Protein AF-A0A536TM33-F1 (afdb_monomer_lite)

pLDDT: mean 92.99, std 6.21, range [60.12, 98.69]

Foldseek 3Di:
DVVVVVVLVVVLVVLVVLLLLLLLLLLLLLCLQLQFQLVCCVPCVPLSLQLLVVSLVSNLVSLVSNLVSLVVNLVSVLVCCCVVVVDDSVVSCPDQSNVLSVLLNVLSVVLSVLSVPDSRRDPVSSVVNNVSSVVNLVSVLCNDPLVVDPPPSVVVSQLVSLLSLLSSLAPSNVVSLVSQCVRNPDPVSNVSSVVRSVVSNVSSVVSD

Radius of gyration: 18.82 Å; chains: 1; bounding box: 53×32×55 Å

Secondary structure (DSSP, 8-state):
-HHHHHHHHHHHHHHHHHHHHHHHHHHHHHHIIIIIIGGGHHHHHHHHHHHHHHHHHHHHHHHHHHHHHHHHHHHHHHHHHHHHHT--HHHHHTSHHHHHHHHHHHHHHHHHHHTTS-SS--HHHHHHHHHHHHHHHHHHHHTSTTTT-SSS-HHHHHHHHHHHHHHIIIIITHHHHHHHHHH--SHHHHHHHHHHHHHHHHHHHHT-

Sequence (208 aa):
MSTLFDIFGFLNVVLRGLDFVAQSVLLGSVAFVVLVATPLAGEVQRELSPVLVGCRRVIQAAALAVVVAVTATTVVNAAVLAASLTVSWREVAGAGFVIAGAAKVIIAVMIGLLASIGSVPAASTRSALGAAGALFLCTALADSHAAARLRDNGLPLLATGAHELGAALWLGGLPCFWWALRRAGARELASRIGKRFSALAITGVALI

Structure (mmCIF, N/CA/C/O backbone):
data_AF-A0A536TM33-F1
#
_entry.id   AF-A0A536TM33-F1
#
loop_
_atom_site.group_PDB
_atom_site.id
_atom_site.type_symbol
_atom_site.label_atom_id
_atom_site.label_alt_id
_atom_site.label_comp_id
_atom_site.label_asym_id
_atom_site.label_entity_id
_atom_site.label_seq_id
_atom_site.pdbx_PDB_ins_code
_atom_site.Cartn_x
_atom_site.Cartn_y
_atom_site.Cartn_z
_atom_site.occupancy
_atom_site.B_iso_or_equiv
_atom_site.auth_seq_id
_atom_site.auth_comp_id
_atom_site.auth_asym_id
_atom_site.auth_atom_id
_atom_site.pdbx_PDB_model_num
ATOM 1 N N . MET A 1 1 ? 33.356 1.066 -16.591 1.00 60.12 1 MET A N 1
ATOM 2 C CA . MET A 1 1 ? 32.056 0.528 -17.055 1.00 60.12 1 MET A CA 1
ATOM 3 C C . MET A 1 1 ? 31.484 -0.444 -16.027 1.00 60.12 1 MET A C 1
ATOM 5 O O . MET A 1 1 ? 30.405 -0.150 -15.541 1.00 60.12 1 MET A O 1
ATOM 9 N N . SER A 1 2 ? 32.201 -1.504 -15.617 1.00 69.81 2 SER A N 1
ATOM 10 C CA . SER A 1 2 ? 31.740 -2.475 -14.595 1.00 69.81 2 SER A CA 1
ATOM 11 C C . SER A 1 2 ? 31.231 -1.823 -13.305 1.00 69.81 2 SER A C 1
ATOM 13 O O . SER A 1 2 ? 30.080 -2.014 -12.950 1.00 69.81 2 SER A O 1
ATOM 15 N N . THR A 1 3 ? 32.009 -0.922 -12.699 1.00 76.25 3 THR A N 1
ATOM 16 C CA . THR A 1 3 ? 31.640 -0.268 -11.430 1.00 76.25 3 THR A CA 1
ATOM 17 C C . THR A 1 3 ? 30.348 0.555 -11.505 1.00 76.25 3 THR A C 1
ATOM 19 O O . THR A 1 3 ? 29.605 0.617 -10.535 1.00 76.25 3 THR A O 1
ATOM 22 N N . LEU A 1 4 ? 30.052 1.188 -12.649 1.00 74.31 4 LEU A N 1
ATOM 23 C CA . LEU A 1 4 ? 28.800 1.935 -12.824 1.00 74.31 4 LEU A CA 1
ATOM 24 C C . LEU A 1 4 ? 27.610 0.981 -12.946 1.00 74.31 4 LEU A C 1
ATOM 26 O O . LEU A 1 4 ? 26.593 1.207 -12.300 1.00 74.31 4 LEU A O 1
ATOM 30 N N . PHE A 1 5 ? 27.753 -0.100 -13.718 1.00 74.88 5 PHE A N 1
ATOM 31 C CA . PHE A 1 5 ? 26.732 -1.147 -13.800 1.00 74.88 5 PHE A CA 1
ATOM 32 C C . PHE A 1 5 ? 26.476 -1.805 -12.439 1.00 74.88 5 PHE A C 1
ATOM 34 O O . PHE A 1 5 ? 25.317 -2.024 -12.094 1.00 74.88 5 PHE A O 1
ATOM 41 N N . ASP A 1 6 ? 27.518 -2.024 -11.636 1.00 82.81 6 ASP A N 1
ATOM 42 C CA . ASP A 1 6 ? 27.396 -2.573 -10.282 1.00 82.81 6 ASP A CA 1
ATOM 43 C C . ASP A 1 6 ? 26.633 -1.617 -9.348 1.00 82.81 6 ASP A C 1
ATOM 45 O O . ASP A 1 6 ? 25.733 -2.042 -8.621 1.00 82.81 6 ASP A O 1
ATOM 49 N N . ILE A 1 7 ? 26.928 -0.311 -9.406 1.00 86.88 7 ILE A N 1
ATOM 50 C CA . ILE A 1 7 ? 26.222 0.715 -8.619 1.00 86.88 7 ILE A CA 1
ATOM 51 C C . ILE A 1 7 ? 24.745 0.794 -9.022 1.00 86.88 7 ILE A C 1
ATOM 53 O O . ILE A 1 7 ? 23.880 0.836 -8.146 1.00 86.88 7 ILE A O 1
ATOM 57 N N . PHE A 1 8 ? 24.433 0.790 -10.323 1.00 83.88 8 PHE A N 1
ATOM 58 C CA . PHE A 1 8 ? 23.044 0.804 -10.794 1.00 83.88 8 PHE A CA 1
ATOM 59 C C . PHE A 1 8 ? 22.297 -0.473 -10.414 1.00 83.88 8 PHE A C 1
ATOM 61 O O . PHE A 1 8 ? 21.152 -0.398 -9.969 1.00 83.88 8 PHE A O 1
ATOM 68 N N . GLY A 1 9 ? 22.948 -1.631 -10.542 1.00 84.44 9 GLY A N 1
ATOM 69 C CA . GLY A 1 9 ? 22.393 -2.912 -10.123 1.00 84.44 9 GLY A CA 1
ATOM 70 C C . GLY A 1 9 ? 22.048 -2.913 -8.635 1.00 84.44 9 GLY A C 1
ATOM 71 O O . GLY A 1 9 ? 20.915 -3.222 -8.265 1.00 84.44 9 GLY A O 1
ATOM 72 N N . PHE A 1 10 ? 22.984 -2.482 -7.786 1.00 89.00 10 PHE A N 1
ATOM 73 C CA . PHE A 1 10 ? 22.757 -2.370 -6.346 1.00 89.00 10 PHE A CA 1
ATOM 74 C C . PHE A 1 10 ? 21.642 -1.371 -6.007 1.00 89.00 10 PHE A C 1
ATOM 76 O O . PHE A 1 10 ? 20.739 -1.693 -5.232 1.00 89.00 10 PHE A O 1
ATOM 83 N N . LEU A 1 11 ? 21.660 -0.182 -6.616 1.00 90.62 11 LEU A N 1
ATOM 84 C CA . LEU A 1 11 ? 20.628 0.833 -6.410 1.00 90.62 11 LEU A CA 1
ATOM 85 C C . LEU A 1 11 ? 19.238 0.300 -6.774 1.00 90.62 11 LEU A C 1
ATOM 87 O O . LEU A 1 11 ? 18.294 0.506 -6.014 1.00 90.62 11 LEU A O 1
ATOM 91 N N . ASN A 1 12 ? 19.111 -0.418 -7.891 1.00 89.00 12 ASN A N 1
ATOM 92 C CA . ASN A 1 12 ? 17.838 -0.997 -8.312 1.00 89.00 12 ASN A CA 1
ATOM 93 C C . ASN A 1 12 ? 17.323 -2.042 -7.307 1.00 89.00 12 ASN A C 1
ATOM 95 O O . ASN A 1 12 ? 16.137 -2.048 -6.991 1.00 89.00 12 ASN A O 1
ATOM 99 N N . VAL A 1 13 ? 18.205 -2.874 -6.740 1.00 92.06 13 VAL A N 1
ATOM 100 C CA . VAL A 1 13 ? 17.832 -3.831 -5.679 1.00 92.06 13 VAL A CA 1
ATOM 101 C C . VAL A 1 13 ? 17.306 -3.103 -4.441 1.00 92.06 13 VAL A C 1
ATOM 103 O O . VAL A 1 13 ? 16.249 -3.464 -3.920 1.00 92.06 13 VAL A O 1
ATOM 106 N N . VAL A 1 14 ? 18.002 -2.056 -3.988 1.00 94.81 14 VAL A N 1
ATOM 107 C CA . VAL A 1 14 ? 17.582 -1.265 -2.820 1.00 94.81 14 VAL A CA 1
ATOM 108 C C . VAL A 1 14 ? 16.242 -0.577 -3.079 1.00 94.81 14 VAL A C 1
ATOM 110 O O . VAL A 1 14 ? 15.332 -0.682 -2.257 1.00 94.81 14 VAL A O 1
ATOM 113 N N . LEU A 1 15 ? 16.094 0.087 -4.227 1.00 93.69 15 LEU A N 1
ATOM 114 C CA . LEU A 1 15 ? 14.857 0.768 -4.607 1.00 93.69 15 LEU A CA 1
ATOM 115 C C . LEU A 1 15 ? 13.687 -0.209 -4.723 1.00 93.69 15 LEU A C 1
ATOM 117 O O . LEU A 1 15 ? 12.611 0.077 -4.201 1.00 93.69 15 LEU A O 1
ATOM 121 N N . ARG A 1 16 ? 13.902 -1.386 -5.319 1.00 91.38 16 ARG A N 1
ATOM 122 C CA . ARG A 1 16 ? 12.863 -2.415 -5.429 1.00 91.38 16 ARG A CA 1
ATOM 123 C C . ARG A 1 16 ? 12.467 -2.976 -4.064 1.00 91.38 16 ARG A C 1
ATOM 125 O O . ARG A 1 16 ? 11.284 -3.195 -3.821 1.00 91.38 16 ARG A O 1
ATOM 132 N N . GLY A 1 17 ? 13.424 -3.159 -3.155 1.00 93.50 17 GLY A N 1
ATOM 133 C CA . GLY A 1 17 ? 13.140 -3.545 -1.771 1.00 93.50 17 GLY A CA 1
ATOM 134 C C . GLY A 1 17 ? 12.297 -2.498 -1.036 1.00 93.50 17 GLY A C 1
ATOM 135 O O . GLY A 1 17 ? 11.290 -2.841 -0.417 1.00 93.50 17 GLY A O 1
ATOM 136 N N . LEU A 1 18 ? 12.665 -1.218 -1.151 1.00 95.00 18 LEU A N 1
ATOM 137 C CA . LEU A 1 18 ? 11.896 -0.106 -0.580 1.00 95.00 18 LEU A CA 1
ATOM 138 C C . LEU A 1 18 ? 10.487 -0.020 -1.173 1.00 95.00 18 LEU A C 1
ATOM 140 O O . LEU A 1 18 ? 9.529 0.195 -0.430 1.00 95.00 18 LEU A O 1
ATOM 144 N N . ASP A 1 19 ? 10.360 -0.225 -2.484 1.00 94.25 19 ASP A N 1
ATOM 145 C CA . ASP A 1 19 ? 9.080 -0.262 -3.183 1.00 94.25 19 ASP A CA 1
ATOM 146 C C . ASP A 1 19 ? 8.184 -1.376 -2.615 1.00 94.25 19 ASP A C 1
ATOM 148 O O . ASP A 1 19 ? 7.072 -1.102 -2.166 1.00 94.25 19 ASP A O 1
ATOM 152 N N . PHE A 1 20 ? 8.682 -2.613 -2.504 1.00 94.75 20 PHE A N 1
ATOM 153 C CA . PHE A 1 20 ? 7.906 -3.717 -1.924 1.00 94.75 20 PHE A CA 1
ATOM 154 C C . PHE A 1 20 ? 7.487 -3.471 -0.472 1.00 94.75 20 PHE A C 1
ATOM 156 O O . PHE A 1 20 ? 6.341 -3.750 -0.108 1.00 94.75 20 PHE A O 1
ATOM 163 N N . VAL A 1 21 ? 8.371 -2.910 0.358 1.00 97.44 21 VAL A N 1
ATOM 164 C CA . VAL A 1 21 ? 8.031 -2.561 1.746 1.00 97.44 21 VAL A CA 1
ATOM 165 C C . VAL A 1 21 ? 6.934 -1.497 1.781 1.00 97.44 21 VAL A C 1
ATOM 167 O O . VAL A 1 21 ? 5.934 -1.674 2.479 1.00 97.44 21 VAL A O 1
ATOM 170 N N . ALA A 1 22 ? 7.082 -0.413 1.017 1.00 97.88 22 ALA A N 1
ATOM 171 C CA . ALA A 1 22 ? 6.112 0.677 0.995 1.00 97.88 22 ALA A CA 1
ATOM 172 C C . ALA A 1 22 ? 4.733 0.204 0.504 1.00 97.88 22 ALA A C 1
ATOM 174 O O . ALA A 1 22 ? 3.713 0.530 1.117 1.00 97.88 22 ALA A O 1
ATOM 175 N N . GLN A 1 23 ? 4.704 -0.613 -0.551 1.00 97.56 23 GLN A N 1
ATOM 176 C CA . GLN A 1 23 ? 3.480 -1.206 -1.093 1.00 97.56 23 GLN A CA 1
ATOM 177 C C . GLN A 1 23 ? 2.804 -2.151 -0.103 1.00 97.56 23 GLN A C 1
ATOM 179 O O . GLN A 1 23 ? 1.595 -2.053 0.111 1.00 97.56 23 GLN A O 1
ATOM 184 N N . SER A 1 24 ? 3.585 -3.032 0.530 1.00 98.19 24 SER A N 1
ATOM 185 C CA . SER A 1 24 ? 3.081 -3.960 1.540 1.00 98.19 24 SER A CA 1
ATOM 186 C C . SER A 1 24 ? 2.440 -3.195 2.696 1.00 98.19 24 SER A C 1
ATOM 188 O O . SER A 1 24 ? 1.287 -3.456 3.044 1.00 98.19 24 SER A O 1
ATOM 190 N N . VAL A 1 25 ? 3.120 -2.169 3.224 1.00 98.69 25 VAL A N 1
ATOM 191 C CA . VAL A 1 25 ? 2.571 -1.325 4.295 1.00 98.69 25 VAL A CA 1
ATOM 192 C C . VAL A 1 25 ? 1.314 -0.581 3.841 1.00 98.69 25 VAL A C 1
ATOM 194 O O . VAL A 1 25 ? 0.345 -0.522 4.600 1.00 98.69 25 VAL A O 1
ATOM 197 N N . LEU A 1 26 ? 1.285 -0.039 2.620 1.00 98.69 26 LEU A N 1
ATOM 198 C CA . LEU A 1 26 ? 0.117 0.665 2.083 1.00 98.69 26 LEU A CA 1
ATOM 199 C C . LEU A 1 26 ? -1.109 -0.257 2.008 1.00 98.69 26 LEU A C 1
ATOM 201 O O . LEU A 1 26 ? -2.156 0.058 2.581 1.00 98.69 26 LEU A O 1
ATOM 205 N N . LEU A 1 27 ? -0.970 -1.407 1.344 1.00 98.56 27 LEU A N 1
ATOM 206 C CA . LEU A 1 27 ? -2.050 -2.378 1.159 1.00 98.56 27 LEU A CA 1
ATOM 207 C C . LEU A 1 27 ? -2.494 -2.996 2.487 1.00 98.56 27 LEU A C 1
ATOM 209 O O . LEU A 1 27 ? -3.692 -3.078 2.762 1.00 98.56 27 LEU A O 1
ATOM 213 N N . GLY A 1 28 ? -1.545 -3.370 3.344 1.00 98.56 28 GLY A N 1
ATOM 214 C CA . GLY A 1 28 ? -1.836 -3.941 4.654 1.00 98.56 28 GLY A CA 1
ATOM 215 C C . GLY A 1 28 ? -2.536 -2.959 5.592 1.00 98.56 28 GLY A C 1
ATOM 216 O O . GLY A 1 28 ? -3.469 -3.336 6.300 1.00 98.56 28 GLY A O 1
ATOM 217 N N . SER A 1 29 ? -2.160 -1.679 5.554 1.00 98.50 29 SER A N 1
ATOM 218 C CA . SER A 1 29 ? -2.830 -0.623 6.327 1.00 98.50 29 SER A CA 1
ATOM 219 C C . SER A 1 29 ? -4.253 -0.358 5.827 1.00 98.50 29 SER A C 1
ATOM 221 O O . SER A 1 29 ? -5.172 -0.183 6.633 1.00 98.50 29 SER A O 1
ATOM 223 N N . VAL A 1 30 ? -4.466 -0.383 4.506 1.00 98.25 30 VAL A N 1
ATOM 224 C CA . VAL A 1 30 ? -5.808 -0.318 3.905 1.00 98.25 30 VAL A CA 1
ATOM 225 C C . VAL A 1 30 ? -6.654 -1.514 4.343 1.00 98.25 30 VAL A C 1
ATOM 227 O O . VAL A 1 30 ? -7.766 -1.321 4.841 1.00 98.25 30 VAL A O 1
ATOM 230 N N . ALA A 1 31 ? -6.126 -2.735 4.228 1.00 98.31 31 ALA A N 1
ATOM 231 C CA . ALA A 1 31 ? -6.814 -3.952 4.651 1.00 98.31 31 ALA A CA 1
ATOM 232 C C . ALA A 1 31 ? -7.156 -3.915 6.147 1.00 98.31 31 ALA A C 1
ATOM 234 O O . ALA A 1 31 ? -8.281 -4.236 6.532 1.00 98.31 31 ALA A O 1
ATOM 235 N N . PHE A 1 32 ? -6.233 -3.440 6.988 1.00 98.31 32 PHE A N 1
ATOM 236 C CA . PHE A 1 32 ? -6.473 -3.250 8.415 1.00 98.31 32 PHE A CA 1
ATOM 237 C C . P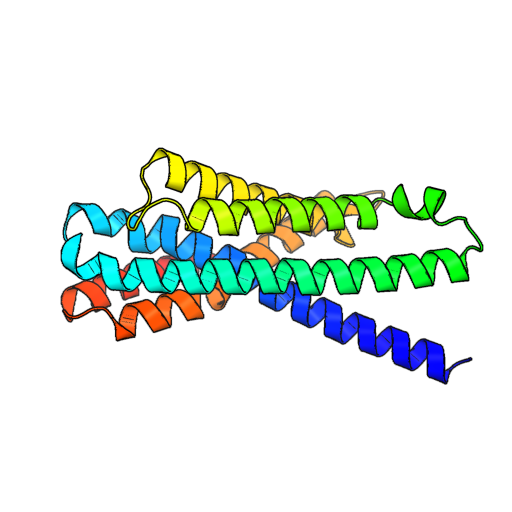HE A 1 32 ? -7.653 -2.303 8.671 1.00 98.31 32 PHE A C 1
ATOM 239 O O . PHE A 1 32 ? -8.577 -2.642 9.411 1.00 98.31 32 PHE A O 1
ATOM 246 N N . VAL A 1 33 ? -7.673 -1.123 8.047 1.00 96.75 33 VAL A N 1
ATOM 247 C CA . VAL A 1 33 ? -8.779 -0.174 8.243 1.00 96.75 33 VAL A CA 1
ATOM 248 C C . VAL A 1 33 ? -10.104 -0.774 7.767 1.00 96.75 33 VAL A C 1
ATOM 250 O O . VAL A 1 33 ? -11.078 -0.773 8.521 1.00 96.75 33 VAL A O 1
ATOM 253 N N . VAL A 1 34 ? -10.133 -1.341 6.559 1.00 96.75 34 VAL A N 1
ATOM 254 C CA . VAL A 1 34 ? -11.358 -1.835 5.910 1.00 96.75 34 VAL A CA 1
ATOM 255 C C . VAL A 1 34 ? -11.934 -3.078 6.600 1.00 96.75 34 VAL A C 1
ATOM 257 O O . VAL A 1 34 ? -13.150 -3.150 6.794 1.00 96.75 34 VAL A O 1
ATOM 260 N N . LEU A 1 35 ? -11.088 -4.042 6.977 1.00 96.88 35 LEU A N 1
ATOM 261 C CA . LEU A 1 35 ? -11.504 -5.382 7.424 1.00 96.88 35 LEU A CA 1
ATOM 262 C C . LEU A 1 35 ? -11.424 -5.576 8.947 1.00 96.88 35 LEU A C 1
ATOM 264 O O . LEU A 1 35 ? -12.146 -6.409 9.508 1.00 96.88 35 LEU A O 1
ATOM 268 N N . VAL A 1 36 ? -10.573 -4.804 9.632 1.00 96.44 36 VAL A N 1
ATOM 269 C CA . VAL A 1 36 ? -10.342 -4.936 11.079 1.00 96.44 36 VAL A CA 1
ATOM 270 C C . VAL A 1 36 ? -10.970 -3.782 11.849 1.00 96.44 36 VAL A C 1
ATOM 272 O O . VAL A 1 36 ? -11.850 -4.020 12.676 1.00 96.44 36 VAL A O 1
ATOM 275 N N . ALA A 1 37 ? -10.548 -2.543 11.585 1.00 94.44 37 ALA A N 1
ATOM 276 C CA . ALA A 1 37 ? -10.915 -1.401 12.420 1.00 94.44 37 ALA A CA 1
ATOM 277 C C . ALA A 1 37 ? -12.352 -0.920 12.168 1.00 94.44 37 ALA A C 1
ATOM 279 O O . ALA A 1 37 ? -13.162 -0.905 13.092 1.00 94.44 37 ALA A O 1
ATOM 280 N N . THR A 1 38 ? -12.708 -0.552 10.932 1.00 92.31 38 THR A N 1
ATOM 281 C CA . THR A 1 38 ? -14.025 0.036 10.625 1.00 92.31 38 THR A CA 1
ATOM 282 C C . THR A 1 38 ? -15.218 -0.861 10.993 1.00 92.31 38 THR A C 1
ATOM 284 O O . THR A 1 38 ? -16.210 -0.315 11.472 1.00 92.31 38 THR A O 1
ATOM 287 N N . PRO A 1 39 ? -15.173 -2.204 10.862 1.00 92.12 39 PRO A N 1
ATOM 288 C CA . PRO A 1 39 ? -16.263 -3.068 11.330 1.00 92.12 39 PRO A CA 1
ATOM 289 C C . PRO A 1 39 ? -16.564 -2.970 12.833 1.00 92.12 39 PRO A C 1
ATOM 291 O O . PRO A 1 39 ? -17.678 -3.278 13.237 1.00 92.12 39 PRO A O 1
ATOM 294 N N . LEU A 1 40 ? -15.611 -2.522 13.657 1.00 91.12 40 LEU A N 1
ATOM 295 C CA . LEU A 1 40 ? -15.814 -2.304 15.095 1.00 91.12 40 LEU A CA 1
ATOM 296 C C . LEU A 1 40 ? -16.429 -0.926 15.405 1.00 91.12 40 LEU A C 1
ATOM 298 O O . LEU A 1 40 ? -16.866 -0.681 16.528 1.00 91.12 40 LEU A O 1
ATOM 302 N N . ALA A 1 41 ? -16.488 -0.013 14.428 1.00 85.69 41 ALA A N 1
ATOM 303 C CA . ALA A 1 41 ? -16.926 1.365 14.650 1.00 85.69 41 ALA A CA 1
ATOM 304 C C . ALA A 1 41 ? -18.398 1.480 15.075 1.00 85.69 41 ALA A C 1
ATOM 306 O O . ALA A 1 41 ? -18.740 2.445 15.749 1.00 85.69 41 ALA A O 1
ATOM 307 N N . GLY A 1 42 ? -19.250 0.513 14.712 1.00 79.50 42 GLY A N 1
ATOM 308 C CA . GLY A 1 42 ? -20.672 0.521 15.072 1.00 79.50 42 GLY A CA 1
ATOM 309 C C . GLY A 1 42 ? -20.939 0.376 16.575 1.00 79.50 42 GLY A C 1
ATOM 310 O O . GLY A 1 42 ? -21.944 0.882 17.058 1.00 79.50 42 GLY A O 1
ATOM 311 N N . GLU A 1 43 ? -20.031 -0.262 17.318 1.00 77.75 43 GLU A N 1
ATOM 312 C CA . GLU A 1 43 ? -20.213 -0.557 18.749 1.00 77.75 43 GLU A CA 1
ATOM 313 C C . GLU A 1 43 ? -19.399 0.377 19.659 1.00 77.75 43 GLU A C 1
ATOM 315 O O . GLU A 1 43 ? -19.815 0.677 20.774 1.00 77.75 43 GLU A O 1
ATOM 320 N N . VAL A 1 44 ? -18.234 0.847 19.196 1.00 83.00 44 VAL A N 1
ATOM 321 C CA . VAL A 1 44 ? -17.224 1.528 20.036 1.00 83.00 44 VAL A CA 1
ATOM 322 C C . VAL A 1 44 ? -16.613 2.759 19.351 1.00 83.00 44 VAL A C 1
ATOM 324 O O . VAL A 1 44 ? -15.424 3.054 19.482 1.00 83.00 44 VAL A O 1
ATOM 327 N N . GLN A 1 45 ? -17.426 3.509 18.598 1.00 82.00 45 GLN A N 1
ATOM 328 C CA . GLN A 1 45 ? -16.974 4.617 17.742 1.00 82.00 45 GLN A CA 1
ATOM 329 C C . GLN A 1 45 ? -16.048 5.628 18.445 1.00 82.00 45 GLN A C 1
ATOM 331 O O . GLN A 1 45 ? -15.038 6.045 17.871 1.00 82.00 45 GLN A O 1
ATOM 336 N N . ARG A 1 46 ? -16.371 6.025 19.687 1.00 83.88 46 ARG A N 1
ATOM 337 C CA . ARG A 1 46 ? -15.579 7.012 20.447 1.00 83.88 46 ARG A CA 1
ATOM 338 C C . ARG A 1 46 ? -14.176 6.499 20.773 1.00 83.88 46 ARG A C 1
ATOM 340 O O . ARG A 1 46 ? -13.211 7.239 20.611 1.00 83.88 46 ARG A O 1
ATOM 347 N N . GLU A 1 47 ? -14.061 5.238 21.177 1.00 86.25 47 GLU A N 1
ATOM 348 C CA . GLU A 1 47 ? -12.783 4.602 21.523 1.00 86.25 47 GLU A CA 1
ATOM 349 C C . GLU A 1 47 ? -11.941 4.278 20.283 1.00 86.25 47 GLU A C 1
ATOM 351 O O . GLU A 1 47 ? -10.712 4.260 20.344 1.00 86.25 47 GLU A O 1
ATOM 356 N N . LEU A 1 48 ? -12.593 4.058 19.138 1.00 90.00 48 LEU A N 1
ATOM 357 C CA . LEU A 1 48 ? -11.933 3.711 17.882 1.00 90.00 48 LEU A CA 1
ATOM 358 C C . LEU A 1 48 ? -11.403 4.935 17.112 1.00 90.00 48 LEU A C 1
ATOM 360 O O . LEU A 1 48 ? -10.464 4.816 16.324 1.00 90.00 48 LEU A O 1
ATOM 364 N N . SER A 1 49 ? -11.960 6.126 17.338 1.00 90.44 49 SER A N 1
ATOM 365 C CA . SER A 1 49 ? -11.552 7.347 16.624 1.00 90.44 49 SER A CA 1
ATOM 366 C C . SER A 1 49 ? -10.033 7.636 16.704 1.00 90.44 49 SER A C 1
ATOM 368 O O . SER A 1 49 ? -9.407 7.812 15.652 1.00 90.44 49 SER A O 1
ATOM 370 N N . PRO A 1 50 ? -9.362 7.576 17.878 1.00 91.56 50 PRO A N 1
ATOM 371 C CA . PRO A 1 50 ? -7.907 7.762 17.971 1.00 91.56 50 PRO A CA 1
ATOM 372 C C . PRO A 1 50 ? -7.085 6.697 17.223 1.00 91.56 50 PRO A C 1
ATOM 374 O O . PRO A 1 50 ? -5.970 6.975 16.762 1.00 91.56 50 PRO A O 1
ATOM 377 N N . VAL A 1 51 ? -7.621 5.479 17.098 1.00 93.50 51 VAL A N 1
ATOM 378 C CA . VAL A 1 51 ? -7.007 4.391 16.324 1.00 93.50 51 VAL A CA 1
ATOM 379 C C . VAL A 1 51 ? -7.041 4.736 14.836 1.00 93.50 51 VAL A C 1
ATOM 381 O O . VAL A 1 51 ? -5.997 4.721 14.179 1.00 93.50 51 VAL A O 1
ATOM 384 N N . LEU A 1 52 ? -8.213 5.109 14.316 1.00 93.94 52 LEU A N 1
ATOM 385 C CA . LEU A 1 52 ? -8.411 5.412 12.895 1.00 93.94 52 LEU A CA 1
ATOM 386 C C . LEU A 1 52 ? -7.624 6.645 12.441 1.00 93.94 52 LEU A C 1
ATOM 388 O O . LEU A 1 52 ? -7.025 6.620 11.367 1.00 93.94 52 LEU A O 1
ATOM 392 N N . VAL A 1 53 ? -7.531 7.684 13.279 1.00 93.31 53 VAL A N 1
ATOM 393 C CA . VAL A 1 53 ? -6.727 8.882 12.976 1.00 93.31 53 VAL A CA 1
ATOM 394 C C . VAL A 1 53 ? -5.248 8.543 12.776 1.00 93.31 53 VAL A C 1
ATOM 396 O O . VAL A 1 53 ? -4.610 9.087 11.874 1.00 93.31 53 VAL A O 1
ATOM 399 N N . GLY A 1 54 ? -4.677 7.644 13.581 1.00 94.38 54 GLY A N 1
ATOM 400 C CA . GLY A 1 54 ? -3.292 7.228 13.358 1.00 94.38 54 GLY A CA 1
ATOM 401 C C . GLY A 1 54 ? -3.134 6.262 12.195 1.00 94.38 54 GLY A C 1
ATOM 402 O O . GLY A 1 54 ? -2.187 6.418 11.431 1.00 94.38 54 GLY A O 1
ATOM 403 N N . CYS A 1 55 ? -4.084 5.346 11.986 1.00 96.38 55 CYS A N 1
ATOM 404 C CA . CYS A 1 55 ? -4.070 4.476 10.807 1.00 96.38 55 CYS A CA 1
ATOM 405 C C . CYS A 1 55 ? -4.111 5.289 9.506 1.00 96.38 55 CYS A C 1
ATOM 407 O O . CYS A 1 55 ? -3.374 4.986 8.575 1.00 96.38 55 CYS A O 1
ATOM 409 N N . ARG A 1 56 ? -4.882 6.383 9.465 1.00 96.12 56 ARG A N 1
ATOM 410 C CA . ARG A 1 56 ? -4.859 7.341 8.352 1.00 96.12 56 ARG A CA 1
ATOM 411 C C . ARG A 1 56 ? -3.456 7.893 8.103 1.00 96.12 56 ARG A C 1
ATOM 413 O O . ARG A 1 56 ? -3.025 7.929 6.957 1.00 96.12 56 ARG A O 1
ATOM 420 N N . ARG A 1 57 ? -2.745 8.328 9.148 1.00 96.31 57 ARG A N 1
ATOM 421 C CA . ARG A 1 57 ? -1.382 8.871 9.002 1.00 96.31 57 ARG A CA 1
ATOM 422 C C . ARG A 1 57 ? -0.408 7.821 8.482 1.00 96.31 57 ARG A C 1
ATOM 424 O O . ARG A 1 57 ? 0.429 8.149 7.651 1.00 96.31 57 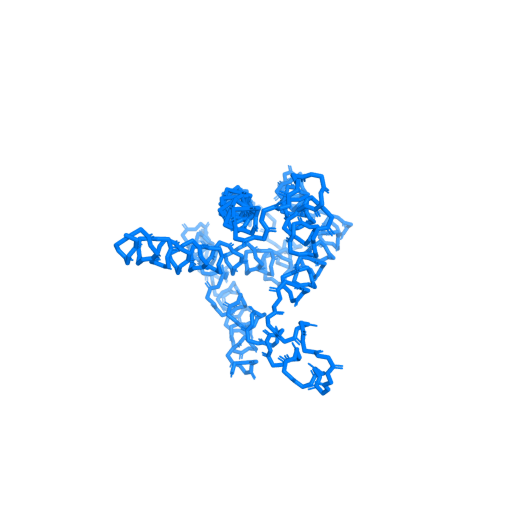ARG A O 1
ATOM 431 N N . VAL A 1 58 ? -0.549 6.574 8.930 1.00 97.94 58 VAL A N 1
ATOM 432 C CA . VAL A 1 58 ? 0.225 5.443 8.400 1.00 97.94 58 VAL A CA 1
ATOM 433 C C . VAL A 1 58 ? -0.066 5.248 6.911 1.00 97.94 58 VAL A C 1
ATOM 435 O O . VAL A 1 58 ? 0.874 5.203 6.127 1.00 97.94 58 VAL A O 1
ATOM 438 N N . ILE A 1 59 ? -1.341 5.217 6.502 1.00 98.31 59 ILE A N 1
ATOM 439 C CA . ILE A 1 59 ? -1.726 5.088 5.086 1.00 98.31 59 ILE A CA 1
ATOM 440 C C . ILE A 1 59 ? -1.158 6.243 4.255 1.00 98.31 59 ILE A C 1
ATOM 442 O O . ILE A 1 59 ? -0.593 6.009 3.194 1.00 98.31 59 ILE A O 1
ATOM 446 N N . GLN A 1 60 ? -1.266 7.485 4.732 1.00 98.19 60 GLN A N 1
ATOM 447 C CA . GLN A 1 60 ? -0.736 8.660 4.033 1.00 98.19 60 GLN A CA 1
ATOM 448 C C . GLN A 1 60 ? 0.793 8.613 3.902 1.00 98.19 60 GLN A C 1
ATOM 450 O O . GLN A 1 60 ? 1.323 8.906 2.832 1.00 98.19 60 GLN A O 1
ATOM 455 N N . ALA A 1 61 ? 1.502 8.221 4.964 1.00 98.38 61 ALA A N 1
ATOM 456 C CA . ALA A 1 61 ? 2.954 8.073 4.937 1.00 98.38 61 ALA A CA 1
ATOM 457 C C . ALA A 1 61 ? 3.390 6.944 3.992 1.00 98.38 61 ALA A C 1
ATOM 459 O O . ALA A 1 61 ? 4.323 7.126 3.215 1.00 98.38 61 ALA A O 1
ATOM 460 N N . ALA A 1 62 ? 2.686 5.810 4.007 1.00 98.44 62 ALA A N 1
ATOM 461 C CA . ALA A 1 62 ? 2.942 4.692 3.105 1.00 98.44 62 ALA A CA 1
ATOM 462 C C . ALA A 1 62 ? 2.645 5.058 1.644 1.00 98.44 62 ALA A C 1
ATOM 464 O O . ALA A 1 62 ? 3.443 4.754 0.765 1.00 98.44 62 ALA A O 1
ATOM 465 N N . ALA A 1 63 ? 1.551 5.778 1.385 1.00 98.56 63 ALA A N 1
ATOM 466 C CA . ALA A 1 63 ? 1.217 6.284 0.058 1.00 98.56 63 ALA A CA 1
ATOM 467 C C . ALA A 1 63 ? 2.311 7.221 -0.469 1.00 98.56 63 ALA A C 1
ATOM 469 O O . ALA A 1 63 ? 2.753 7.066 -1.604 1.00 98.56 63 ALA A O 1
ATOM 470 N N . LEU A 1 64 ? 2.803 8.145 0.363 1.00 98.62 64 LEU A N 1
ATOM 471 C CA . LEU A 1 64 ? 3.921 9.013 -0.002 1.00 98.62 64 LEU A CA 1
ATOM 472 C C . LEU A 1 64 ? 5.204 8.210 -0.263 1.00 98.62 64 LEU A C 1
ATOM 474 O O . LEU A 1 64 ? 5.889 8.466 -1.251 1.00 98.62 64 LEU A O 1
ATOM 478 N N . ALA A 1 65 ? 5.513 7.226 0.585 1.00 98.31 65 ALA A N 1
ATOM 479 C CA . ALA A 1 65 ? 6.671 6.355 0.399 1.00 98.31 65 ALA A CA 1
ATOM 480 C C . ALA A 1 65 ? 6.593 5.578 -0.924 1.00 98.31 65 ALA A C 1
ATOM 482 O O . ALA A 1 65 ? 7.585 5.521 -1.644 1.00 98.31 65 ALA A O 1
ATOM 483 N N . VAL A 1 66 ? 5.412 5.062 -1.287 1.00 98.31 66 VAL A N 1
ATOM 484 C CA . VAL A 1 66 ? 5.163 4.426 -2.589 1.00 98.31 66 VAL A CA 1
ATOM 485 C C . VAL A 1 66 ? 5.382 5.418 -3.727 1.00 98.31 66 VAL A C 1
ATOM 487 O O . VAL A 1 66 ? 6.098 5.098 -4.670 1.00 98.31 66 VAL A O 1
ATOM 490 N N . VAL A 1 67 ? 4.822 6.629 -3.645 1.00 98.50 67 VAL A N 1
ATOM 491 C CA . VAL A 1 67 ? 5.006 7.655 -4.686 1.00 98.50 67 VAL A CA 1
ATOM 492 C C . VAL A 1 67 ? 6.491 7.936 -4.914 1.00 98.50 67 VAL A C 1
ATOM 494 O O . VAL A 1 67 ? 6.941 7.938 -6.059 1.00 98.50 67 VAL A O 1
ATOM 497 N N . VAL A 1 68 ? 7.263 8.120 -3.842 1.00 98.25 68 VAL A N 1
ATOM 498 C CA . VAL A 1 68 ? 8.707 8.376 -3.928 1.00 98.25 68 VAL A CA 1
ATOM 499 C C . VAL A 1 68 ? 9.455 7.163 -4.491 1.00 98.25 68 VAL A C 1
ATOM 501 O O . VAL A 1 68 ? 10.214 7.315 -5.447 1.00 98.25 68 VAL A O 1
ATOM 504 N N . ALA A 1 69 ? 9.228 5.965 -3.944 1.00 96.88 69 ALA A N 1
ATOM 505 C CA . ALA A 1 69 ? 9.948 4.750 -4.330 1.00 96.88 69 ALA A CA 1
ATOM 506 C C . ALA A 1 69 ? 9.653 4.328 -5.777 1.00 96.88 69 ALA A C 1
ATOM 508 O O . ALA A 1 69 ? 10.583 4.060 -6.541 1.00 96.88 69 ALA A O 1
ATOM 509 N N . VAL A 1 70 ? 8.380 4.332 -6.183 1.00 96.44 70 VAL A N 1
ATOM 510 C CA . VAL A 1 70 ? 7.967 3.991 -7.552 1.00 96.44 70 VAL A CA 1
ATOM 511 C C . VAL A 1 70 ? 8.494 5.024 -8.541 1.00 96.44 70 VAL A C 1
ATOM 513 O O . VAL A 1 70 ? 9.022 4.639 -9.584 1.00 96.44 70 VAL A O 1
ATOM 516 N N . THR A 1 71 ? 8.419 6.321 -8.222 1.00 96.81 71 THR A N 1
ATOM 517 C CA . THR A 1 71 ? 8.953 7.371 -9.105 1.00 96.81 71 THR A CA 1
ATOM 518 C C . THR A 1 71 ? 10.462 7.219 -9.276 1.00 96.81 71 THR A C 1
ATOM 520 O O . THR A 1 71 ? 10.942 7.204 -10.407 1.00 96.81 71 THR A O 1
ATOM 523 N N . ALA A 1 72 ? 11.208 7.039 -8.182 1.00 95.81 72 ALA A N 1
ATOM 524 C CA . ALA A 1 72 ? 12.656 6.846 -8.233 1.00 95.81 72 ALA A CA 1
ATOM 525 C C . ALA A 1 72 ? 13.036 5.608 -9.061 1.00 95.81 72 ALA A C 1
ATOM 527 O O . ALA A 1 72 ? 13.864 5.705 -9.966 1.00 95.81 72 ALA A O 1
ATOM 528 N N . THR A 1 73 ? 12.381 4.471 -8.809 1.00 93.69 73 THR A N 1
ATOM 529 C CA . THR A 1 73 ? 12.607 3.217 -9.548 1.00 93.69 73 THR A CA 1
ATOM 530 C C . THR A 1 73 ? 12.297 3.386 -11.035 1.00 93.69 73 THR A C 1
ATOM 532 O O . THR A 1 73 ? 13.100 3.013 -11.888 1.00 93.69 73 THR A O 1
ATOM 535 N N . THR A 1 74 ? 11.160 4.007 -11.362 1.00 93.94 74 THR A N 1
ATOM 536 C CA . THR A 1 74 ? 10.727 4.226 -12.749 1.00 93.94 74 THR A CA 1
ATOM 537 C C . THR A 1 74 ? 11.692 5.144 -13.491 1.00 93.94 74 THR A C 1
ATOM 539 O O . THR A 1 74 ? 12.068 4.841 -14.620 1.00 93.94 74 THR A O 1
ATOM 542 N N . VAL A 1 75 ? 12.139 6.236 -12.863 1.00 94.38 75 VAL A N 1
ATOM 543 C CA . VAL A 1 75 ? 13.090 7.182 -13.468 1.00 94.38 75 VAL A CA 1
ATOM 544 C C . VAL A 1 75 ? 14.446 6.524 -13.712 1.00 94.38 75 VAL A C 1
ATOM 546 O O . VAL A 1 75 ? 14.997 6.674 -14.802 1.00 94.38 75 VAL A O 1
ATOM 549 N N . VAL A 1 76 ? 14.970 5.767 -12.743 1.00 92.94 76 VAL A N 1
ATOM 550 C CA . VAL A 1 76 ? 16.243 5.046 -12.905 1.00 92.94 76 VAL A CA 1
ATOM 551 C C . VAL A 1 76 ? 16.141 4.031 -14.045 1.00 92.94 76 VAL A C 1
ATOM 553 O O . VAL A 1 76 ? 16.980 4.044 -14.945 1.00 92.94 76 VAL A O 1
ATOM 556 N N . ASN A 1 77 ? 15.083 3.217 -14.074 1.00 91.75 77 ASN A N 1
ATOM 557 C CA . ASN A 1 77 ? 14.879 2.225 -15.133 1.00 91.75 77 ASN A CA 1
ATOM 558 C C . ASN A 1 77 ? 14.674 2.874 -16.511 1.00 91.75 77 ASN A C 1
ATOM 560 O O . ASN A 1 77 ? 15.217 2.392 -17.504 1.00 91.75 77 ASN A O 1
ATOM 564 N N . ALA A 1 78 ? 13.957 3.998 -16.579 1.00 93.69 78 ALA A N 1
ATOM 565 C CA . ALA A 1 78 ? 13.778 4.776 -17.801 1.00 93.69 78 ALA A CA 1
ATOM 566 C C . ALA A 1 78 ? 15.101 5.357 -18.320 1.00 93.69 78 ALA A C 1
ATOM 568 O O . ALA A 1 78 ? 15.380 5.259 -19.514 1.00 93.69 78 ALA A O 1
ATOM 569 N N . ALA A 1 79 ? 15.937 5.903 -17.434 1.00 92.69 79 ALA A N 1
ATOM 570 C CA . ALA A 1 79 ? 17.253 6.424 -17.796 1.00 92.69 79 ALA A CA 1
ATOM 571 C C . ALA A 1 79 ? 18.183 5.320 -18.314 1.00 92.69 79 ALA A C 1
ATOM 573 O O . ALA A 1 79 ? 18.835 5.496 -19.345 1.00 92.69 79 ALA A O 1
ATOM 574 N N . VAL A 1 80 ? 18.201 4.166 -17.641 1.00 90.94 80 VAL A N 1
ATOM 575 C CA . VAL A 1 80 ? 18.977 2.998 -18.079 1.00 90.94 80 VAL A CA 1
ATOM 576 C C . VAL A 1 80 ? 18.483 2.502 -19.437 1.00 90.94 80 VAL A C 1
ATOM 578 O O . VAL A 1 80 ? 19.308 2.236 -20.310 1.00 90.94 80 VAL A O 1
ATOM 581 N N . LEU A 1 81 ? 17.167 2.428 -19.656 1.00 91.69 81 LEU A N 1
ATOM 582 C CA . LEU A 1 81 ? 16.598 1.998 -20.933 1.00 91.69 81 LEU A CA 1
ATOM 583 C C . LEU A 1 81 ? 16.957 2.960 -22.074 1.00 91.69 81 LEU A C 1
ATOM 585 O O . LEU A 1 81 ? 17.423 2.510 -23.121 1.00 91.69 81 LEU A O 1
ATOM 589 N N . ALA A 1 82 ? 16.786 4.269 -21.857 1.00 94.44 82 ALA A N 1
ATOM 590 C CA . ALA A 1 82 ? 17.128 5.305 -22.833 1.00 94.44 82 ALA A CA 1
ATOM 591 C C . ALA A 1 82 ? 18.606 5.224 -23.234 1.00 94.44 82 ALA A C 1
ATOM 593 O O . ALA A 1 82 ? 18.933 5.236 -24.420 1.00 94.44 82 ALA A O 1
ATOM 594 N N . ALA A 1 83 ? 19.496 5.086 -22.246 1.00 90.56 83 ALA A N 1
ATOM 595 C CA . ALA A 1 83 ? 20.932 4.988 -22.476 1.00 90.56 83 ALA A CA 1
ATOM 596 C C . ALA A 1 83 ? 21.334 3.672 -23.161 1.00 90.56 83 ALA A C 1
ATOM 598 O O . ALA A 1 83 ? 22.218 3.675 -24.013 1.00 90.56 83 ALA A O 1
ATOM 599 N N . SER A 1 84 ? 20.681 2.559 -22.813 1.00 90.50 84 SER A N 1
ATOM 600 C CA . SER A 1 84 ? 21.036 1.229 -23.327 1.00 90.50 84 SER A CA 1
ATOM 601 C C . SER A 1 84 ? 20.549 0.997 -24.753 1.00 90.50 84 SER A C 1
ATOM 603 O O . SER A 1 84 ? 21.249 0.368 -25.540 1.00 90.50 84 SER A O 1
ATOM 605 N N . LEU A 1 85 ? 19.353 1.490 -25.091 1.00 93.38 85 LEU A N 1
ATOM 606 C CA . LEU A 1 85 ? 18.761 1.326 -26.422 1.00 93.38 85 LEU A CA 1
ATOM 607 C C . LEU A 1 85 ? 18.972 2.544 -27.327 1.00 93.38 85 LEU A C 1
ATOM 609 O O . LEU A 1 85 ? 18.570 2.515 -28.487 1.00 93.38 85 LEU A O 1
ATOM 613 N N . THR A 1 86 ? 19.596 3.614 -26.823 1.00 92.81 86 THR A N 1
ATOM 614 C CA . THR A 1 86 ? 19.799 4.885 -27.548 1.00 92.81 86 THR A CA 1
ATOM 615 C C . THR A 1 86 ? 18.502 5.454 -28.141 1.00 92.81 86 THR A C 1
ATOM 617 O O . THR A 1 86 ? 18.495 6.053 -29.212 1.00 92.81 86 THR A O 1
ATOM 620 N N . VAL A 1 87 ? 17.389 5.249 -27.433 1.00 94.19 87 VAL A N 1
ATOM 621 C CA . VAL A 1 87 ? 16.044 5.694 -27.829 1.00 94.19 87 VAL A CA 1
ATOM 622 C C . VAL A 1 87 ? 15.685 7.022 -27.171 1.00 94.19 87 VAL A C 1
ATOM 624 O O . VAL A 1 87 ? 16.244 7.412 -26.141 1.00 94.19 87 VAL A O 1
ATOM 627 N N . SER A 1 88 ? 14.717 7.726 -27.749 1.00 94.69 88 SER A N 1
ATOM 628 C CA . SER A 1 88 ? 14.238 8.997 -27.211 1.00 94.69 88 SER A CA 1
ATOM 629 C C . SER A 1 88 ? 13.408 8.814 -25.933 1.00 94.69 88 SER A C 1
ATOM 631 O O . SER A 1 88 ? 12.719 7.814 -25.735 1.00 94.69 88 SER A O 1
ATOM 633 N N . TRP A 1 89 ? 13.372 9.845 -25.083 1.00 93.06 89 TRP A N 1
ATOM 634 C CA . TRP A 1 89 ? 12.506 9.866 -23.893 1.00 93.06 89 TRP A CA 1
ATOM 635 C C . TRP A 1 89 ? 11.015 9.720 -24.215 1.00 93.06 89 TRP A C 1
ATOM 637 O O . TRP A 1 89 ? 10.250 9.246 -23.379 1.00 93.06 89 TRP A O 1
ATOM 647 N N . ARG A 1 90 ? 10.596 10.100 -25.429 1.00 93.25 90 ARG A N 1
ATOM 648 C CA . ARG A 1 90 ? 9.220 9.908 -25.900 1.00 93.25 90 ARG A CA 1
ATOM 649 C C . ARG A 1 90 ? 8.898 8.427 -26.086 1.00 93.25 90 ARG A C 1
ATOM 651 O O . ARG A 1 90 ? 7.807 8.004 -25.721 1.00 93.25 90 ARG A O 1
ATOM 658 N N . GLU A 1 91 ? 9.835 7.655 -26.626 1.00 92.31 91 GLU A N 1
ATOM 659 C CA . GLU A 1 91 ? 9.682 6.205 -26.782 1.00 92.31 91 GLU A CA 1
ATOM 660 C C . GLU A 1 91 ? 9.693 5.510 -25.418 1.00 92.31 91 GLU A C 1
ATOM 662 O O . GLU A 1 91 ? 8.840 4.667 -25.149 1.00 92.31 91 GLU A O 1
ATOM 667 N N . VAL A 1 92 ? 10.578 5.934 -24.510 1.00 94.62 92 VAL A N 1
ATOM 668 C CA . VAL A 1 92 ? 10.633 5.394 -23.141 1.00 94.62 92 VAL A CA 1
ATOM 669 C C . VAL A 1 92 ? 9.359 5.691 -22.352 1.00 94.62 92 VAL A C 1
ATOM 671 O O . VAL A 1 92 ? 8.885 4.823 -21.625 1.00 94.62 92 VAL A O 1
ATOM 674 N N . ALA A 1 93 ? 8.757 6.872 -22.517 1.00 93.25 93 ALA A N 1
ATOM 675 C CA . ALA A 1 93 ? 7.503 7.220 -21.846 1.00 93.25 93 ALA A CA 1
ATOM 676 C C . ALA A 1 93 ? 6.335 6.283 -22.213 1.00 93.25 93 ALA A C 1
ATOM 678 O O . ALA A 1 93 ? 5.407 6.127 -21.422 1.00 93.25 93 ALA A O 1
ATOM 679 N N . GLY A 1 94 ? 6.387 5.649 -23.391 1.00 92.31 94 GLY A N 1
ATOM 680 C CA . GLY A 1 94 ? 5.415 4.646 -23.829 1.00 92.31 94 GLY A CA 1
ATOM 681 C C . GLY A 1 94 ? 5.700 3.224 -23.335 1.00 92.31 94 GLY A C 1
ATOM 682 O O . GLY A 1 94 ? 4.909 2.322 -23.607 1.00 92.31 94 GLY A O 1
ATOM 683 N N . ALA A 1 95 ? 6.810 2.991 -22.628 1.00 91.69 95 ALA A N 1
ATOM 684 C CA . ALA A 1 95 ? 7.161 1.665 -22.137 1.00 91.69 95 ALA A CA 1
ATOM 685 C C . ALA A 1 95 ? 6.188 1.196 -21.042 1.00 91.69 95 ALA A C 1
ATOM 687 O O . ALA A 1 95 ? 5.795 1.961 -20.160 1.00 91.69 95 ALA A O 1
ATOM 688 N N . GLY A 1 96 ? 5.846 -0.097 -21.061 1.00 90.69 96 GLY A N 1
ATOM 689 C CA . GLY A 1 96 ? 4.848 -0.677 -20.155 1.00 90.69 96 GLY A CA 1
ATOM 690 C C . GLY A 1 96 ? 5.133 -0.427 -18.670 1.00 90.69 96 GLY A C 1
ATOM 691 O O . GLY A 1 96 ? 4.223 -0.046 -17.940 1.00 90.69 96 GLY A O 1
ATOM 692 N N . PHE A 1 97 ? 6.394 -0.546 -18.234 1.00 89.50 97 PHE A N 1
ATOM 693 C CA . PHE A 1 97 ? 6.778 -0.293 -16.837 1.00 89.50 97 PHE A CA 1
ATOM 694 C C . PHE A 1 97 ? 6.627 1.186 -16.435 1.00 89.50 97 PHE A C 1
ATOM 696 O O . PHE A 1 97 ? 6.310 1.478 -15.286 1.00 89.50 97 PHE A O 1
ATOM 703 N N . VAL A 1 98 ? 6.801 2.135 -17.369 1.00 94.12 98 VAL A N 1
ATOM 704 C CA . VAL A 1 98 ? 6.602 3.571 -17.096 1.00 94.12 98 VAL A CA 1
ATOM 705 C C . VAL A 1 98 ? 5.119 3.868 -16.906 1.00 94.12 98 VAL A C 1
ATOM 707 O O . VAL A 1 98 ? 4.743 4.558 -15.958 1.00 94.12 98 VAL A O 1
ATOM 710 N N . ILE A 1 99 ? 4.267 3.295 -17.759 1.00 94.06 99 ILE A N 1
ATOM 711 C CA . ILE A 1 99 ? 2.809 3.419 -17.646 1.00 94.06 99 ILE A CA 1
ATOM 712 C C . ILE A 1 99 ? 2.317 2.766 -16.346 1.00 94.06 99 ILE A C 1
ATOM 714 O O . ILE A 1 99 ? 1.536 3.374 -15.610 1.00 94.06 99 ILE A O 1
ATOM 718 N N . ALA A 1 100 ? 2.801 1.563 -16.023 1.00 92.88 100 ALA A N 1
ATOM 719 C CA . ALA A 1 100 ? 2.462 0.871 -14.781 1.00 92.88 100 ALA A CA 1
ATOM 720 C C . ALA A 1 100 ? 2.933 1.656 -13.544 1.00 92.88 100 ALA A C 1
ATOM 722 O O . ALA A 1 100 ? 2.159 1.842 -12.603 1.00 92.88 100 ALA A O 1
ATOM 723 N N . GLY A 1 101 ? 4.158 2.191 -13.568 1.00 94.56 101 GLY A N 1
ATOM 724 C CA . GLY A 1 101 ? 4.692 3.056 -12.516 1.00 94.56 101 GLY A CA 1
ATOM 725 C C . GLY A 1 101 ? 3.845 4.314 -12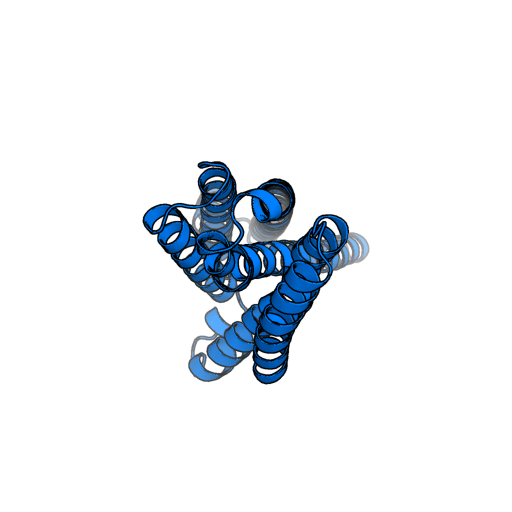.305 1.00 94.56 101 GLY A C 1
ATOM 726 O O . GLY A 1 101 ? 3.471 4.628 -11.173 1.00 94.56 101 GLY A O 1
ATOM 727 N N . ALA A 1 102 ? 3.450 4.993 -13.386 1.00 96.25 102 ALA A N 1
ATOM 728 C CA . ALA A 1 102 ? 2.560 6.151 -13.319 1.00 96.25 102 ALA A CA 1
ATOM 729 C C . ALA A 1 102 ? 1.183 5.791 -12.732 1.00 96.25 102 ALA A C 1
ATOM 731 O O . ALA A 1 102 ? 0.669 6.513 -11.873 1.00 96.25 102 ALA A O 1
ATOM 732 N N . ALA A 1 103 ? 0.608 4.653 -13.131 1.00 96.75 103 ALA A N 1
ATOM 733 C CA . ALA A 1 103 ? -0.657 4.171 -12.582 1.00 96.75 103 ALA A CA 1
ATOM 734 C C . ALA A 1 103 ? -0.558 3.896 -11.070 1.00 96.75 103 ALA A C 1
ATOM 736 O O . ALA A 1 103 ? -1.409 4.365 -10.311 1.00 96.75 103 ALA A O 1
ATOM 737 N N . LYS A 1 104 ? 0.511 3.224 -10.611 1.00 96.25 104 LYS A N 1
ATOM 738 C CA . LYS A 1 104 ? 0.770 2.989 -9.177 1.00 96.25 104 LYS A CA 1
ATOM 739 C C . LYS A 1 104 ? 0.852 4.304 -8.401 1.00 96.25 104 LYS A C 1
ATOM 741 O O . LYS A 1 104 ? 0.228 4.423 -7.348 1.00 96.25 104 LYS A O 1
ATOM 746 N N . VAL A 1 105 ? 1.558 5.308 -8.929 1.00 98.06 105 VAL A N 1
ATOM 747 C CA . VAL A 1 105 ? 1.656 6.643 -8.310 1.00 98.06 105 VAL A CA 1
ATOM 748 C C . VAL A 1 105 ? 0.277 7.294 -8.173 1.00 98.06 105 VAL A C 1
ATOM 750 O O . VAL A 1 105 ? -0.084 7.730 -7.079 1.00 98.06 105 VAL A O 1
ATOM 753 N N . ILE A 1 106 ? -0.521 7.316 -9.244 1.00 98.38 106 ILE A N 1
ATOM 754 C CA . ILE A 1 106 ? -1.866 7.916 -9.234 1.00 98.38 106 ILE A CA 1
ATOM 755 C C . ILE A 1 106 ? -2.765 7.221 -8.204 1.00 98.38 106 ILE A C 1
ATOM 757 O O . ILE A 1 106 ? -3.419 7.888 -7.397 1.00 98.38 106 ILE A O 1
ATOM 761 N N . ILE A 1 107 ? -2.772 5.887 -8.185 1.00 98.31 107 ILE A N 1
ATOM 762 C CA . ILE A 1 107 ? -3.609 5.115 -7.261 1.00 98.31 107 ILE A CA 1
ATOM 763 C C . ILE A 1 107 ? -3.137 5.296 -5.811 1.00 98.31 107 ILE A C 1
ATOM 765 O O . ILE A 1 107 ? -3.971 5.450 -4.919 1.00 98.31 107 ILE A O 1
ATOM 769 N N . ALA A 1 108 ? -1.827 5.344 -5.551 1.00 98.44 108 ALA A N 1
ATOM 770 C CA . ALA A 1 108 ? -1.298 5.617 -4.213 1.00 98.44 108 ALA A CA 1
ATOM 771 C C . ALA A 1 108 ? -1.737 6.998 -3.700 1.00 98.44 108 ALA A C 1
ATOM 773 O O . ALA A 1 108 ? -2.200 7.116 -2.561 1.00 98.44 108 ALA A O 1
ATOM 774 N N . VAL A 1 109 ? -1.676 8.029 -4.552 1.00 98.56 109 VAL A N 1
ATOM 775 C CA . VAL A 1 109 ? -2.193 9.368 -4.228 1.00 98.56 109 VAL A CA 1
ATOM 776 C C . VAL A 1 109 ? -3.690 9.305 -3.922 1.00 98.56 109 VAL A C 1
ATOM 778 O O . VAL A 1 109 ? -4.120 9.817 -2.886 1.00 98.56 109 VAL A O 1
ATOM 781 N N . MET A 1 110 ? -4.484 8.622 -4.753 1.00 98.25 110 MET A N 1
ATOM 782 C CA . MET A 1 110 ? -5.914 8.421 -4.497 1.00 98.25 110 MET A CA 1
ATOM 783 C C . MET A 1 110 ? -6.176 7.741 -3.149 1.00 98.25 110 MET A C 1
ATOM 785 O O . MET A 1 110 ? -7.039 8.201 -2.407 1.00 98.25 110 MET A O 1
ATOM 789 N N . ILE A 1 111 ? -5.431 6.689 -2.794 1.00 98.44 111 ILE A N 1
ATOM 790 C CA . ILE A 1 111 ? -5.560 6.004 -1.498 1.00 98.44 111 ILE A CA 1
ATOM 791 C C . ILE A 1 111 ? -5.274 6.975 -0.342 1.00 98.44 111 ILE A C 1
ATOM 793 O O . ILE A 1 111 ? -6.053 7.038 0.612 1.00 98.44 111 ILE A O 1
ATOM 797 N N . GLY A 1 112 ? -4.206 7.775 -0.431 1.00 97.81 112 GLY A N 1
ATOM 798 C CA . GLY A 1 112 ? -3.872 8.784 0.583 1.00 97.81 112 GLY A CA 1
ATOM 799 C C . GLY A 1 112 ? -4.942 9.876 0.734 1.00 97.81 112 GLY A C 1
ATOM 800 O O . GLY A 1 112 ? -5.256 10.301 1.855 1.00 97.81 112 GLY A O 1
ATOM 801 N N . LEU A 1 113 ? -5.549 10.302 -0.378 1.00 97.19 113 LEU A N 1
ATOM 802 C CA . LEU A 1 113 ? -6.659 11.259 -0.388 1.00 97.19 113 LEU A CA 1
ATOM 803 C C . LEU A 1 113 ? -7.945 10.645 0.178 1.00 97.19 113 LEU A C 1
ATOM 805 O O . LEU A 1 113 ? -8.573 11.252 1.042 1.00 97.19 113 LEU A O 1
ATOM 809 N N . LEU A 1 114 ? -8.305 9.424 -0.222 1.00 96.25 114 LEU A N 1
ATOM 810 C CA . LEU A 1 114 ? -9.472 8.704 0.301 1.00 96.25 114 LEU A CA 1
ATOM 811 C C . LEU A 1 114 ? -9.357 8.459 1.807 1.00 96.25 114 LEU A C 1
ATOM 813 O O . LEU A 1 114 ? -10.318 8.685 2.543 1.00 96.25 114 LEU A O 1
ATOM 817 N N . ALA A 1 115 ? -8.168 8.086 2.288 1.00 94.69 115 ALA A N 1
ATOM 818 C CA . ALA A 1 115 ? -7.889 7.943 3.716 1.00 94.69 115 ALA A CA 1
ATOM 819 C C . ALA A 1 115 ? -8.039 9.265 4.488 1.00 94.69 115 ALA A C 1
ATOM 821 O O . ALA A 1 115 ? -8.152 9.255 5.712 1.00 94.69 115 ALA A O 1
ATOM 822 N N . SER A 1 116 ? -8.046 10.405 3.789 1.00 91.44 116 SER A N 1
ATOM 823 C CA . SER A 1 116 ? -8.208 11.728 4.386 1.00 91.44 116 SER A CA 1
ATOM 824 C C . SER A 1 116 ? -9.659 12.145 4.624 1.00 91.44 116 SER A C 1
ATOM 826 O O . SER A 1 116 ? -9.888 13.142 5.315 1.00 91.44 116 SER A O 1
ATOM 828 N N . ILE A 1 117 ? -10.620 11.394 4.082 1.00 90.31 117 ILE A N 1
ATOM 829 C CA . ILE A 1 117 ? -12.046 11.716 4.135 1.00 90.31 117 ILE A CA 1
ATOM 830 C C . ILE A 1 117 ? -12.648 11.211 5.450 1.00 90.31 117 ILE A C 1
ATOM 832 O O . ILE A 1 117 ? -12.903 10.020 5.623 1.00 90.31 117 ILE A O 1
ATOM 836 N N . GLY A 1 118 ? -12.931 12.145 6.360 1.00 78.06 118 GLY A N 1
ATOM 837 C CA . GLY A 1 118 ? -13.553 11.852 7.652 1.00 78.06 118 GLY A CA 1
ATOM 838 C C . GLY A 1 118 ? -12.620 11.154 8.650 1.00 78.06 118 GLY A C 1
ATOM 839 O O . GLY A 1 118 ? -11.497 10.763 8.339 1.00 78.06 118 GLY A O 1
ATOM 840 N N . SER A 1 119 ? -13.075 11.039 9.899 1.00 75.06 119 SER A N 1
ATOM 841 C CA . SER A 1 119 ? -12.366 10.309 10.964 1.00 75.06 119 SER A CA 1
ATOM 842 C C . SER A 1 119 ? -12.730 8.823 10.993 1.00 75.06 119 SER A C 1
ATOM 844 O O . SER A 1 119 ? -11.892 7.986 11.320 1.00 75.06 119 SER A O 1
ATOM 846 N N . VAL A 1 120 ? -13.969 8.495 10.619 1.00 80.69 120 VAL A N 1
ATOM 847 C CA . VAL A 1 120 ? -14.470 7.132 10.434 1.00 80.69 120 VAL A CA 1
ATOM 848 C C . VAL A 1 120 ? -14.930 7.001 8.982 1.00 80.69 120 VAL A C 1
ATOM 850 O O . VAL A 1 120 ? -15.809 7.764 8.576 1.00 80.69 120 VAL A O 1
ATOM 853 N N . PRO A 1 121 ? -14.368 6.070 8.189 1.00 81.00 121 PRO A N 1
ATOM 854 C CA . PRO A 1 121 ? -14.775 5.908 6.800 1.00 81.00 121 PRO A CA 1
ATOM 855 C C . PRO A 1 121 ? -16.256 5.530 6.698 1.00 81.00 121 PRO A C 1
ATOM 857 O O . PRO A 1 121 ? -16.684 4.519 7.259 1.00 81.00 121 PRO A O 1
ATOM 860 N N . ALA A 1 122 ? -17.026 6.316 5.943 1.00 88.12 122 ALA A N 1
ATOM 861 C CA . ALA A 1 122 ? -18.366 5.922 5.521 1.00 88.12 122 ALA A CA 1
ATOM 862 C C . ALA A 1 122 ? -18.300 4.644 4.665 1.00 88.12 122 ALA A C 1
ATOM 864 O O . ALA A 1 122 ? -17.250 4.313 4.109 1.00 88.12 122 ALA A O 1
ATOM 865 N N . ALA A 1 123 ? -19.422 3.934 4.515 1.00 90.25 123 ALA A N 1
ATOM 866 C CA . ALA A 1 123 ? -19.465 2.693 3.737 1.00 90.25 123 ALA A CA 1
ATOM 867 C C . ALA A 1 123 ? -18.946 2.879 2.297 1.00 90.25 123 ALA A C 1
ATOM 869 O O . ALA A 1 123 ? -18.179 2.048 1.816 1.00 90.25 123 ALA A O 1
ATOM 870 N N . SER A 1 124 ? -19.289 3.998 1.649 1.00 92.69 124 SER A N 1
ATOM 871 C CA . SER A 1 124 ? -18.797 4.361 0.314 1.00 92.69 124 SER A CA 1
ATOM 872 C C . SER A 1 124 ? -17.283 4.586 0.293 1.00 92.69 124 SER A C 1
ATOM 874 O O . SER A 1 124 ? -16.597 3.985 -0.529 1.00 92.69 124 SER A O 1
ATOM 876 N N . THR A 1 125 ? -16.741 5.378 1.225 1.00 93.19 125 THR A N 1
ATOM 877 C CA . THR A 1 125 ? -15.292 5.616 1.356 1.00 93.19 125 THR A CA 1
ATOM 878 C C . THR A 1 125 ? -14.537 4.321 1.632 1.00 93.19 125 THR A C 1
ATOM 880 O O . THR A 1 125 ? -13.477 4.093 1.058 1.00 93.19 125 THR A O 1
ATOM 883 N N . ARG A 1 126 ? -15.090 3.441 2.474 1.00 94.00 126 ARG A N 1
ATOM 884 C CA . ARG A 1 126 ? -14.509 2.128 2.770 1.00 94.00 126 ARG A CA 1
ATOM 885 C C . ARG A 1 126 ? -14.441 1.254 1.516 1.00 94.00 126 ARG A C 1
ATOM 887 O O . ARG A 1 126 ? -13.392 0.674 1.249 1.00 94.00 126 ARG A O 1
ATOM 894 N N . SER A 1 127 ? -15.529 1.179 0.749 1.00 95.44 127 SER A N 1
ATOM 895 C CA . SER A 1 127 ? -15.560 0.429 -0.512 1.00 95.44 127 SER A CA 1
ATOM 896 C C . SER A 1 127 ? -14.603 1.020 -1.546 1.00 95.44 127 SER A C 1
ATOM 898 O O . SER A 1 127 ? -13.875 0.271 -2.187 1.00 95.44 127 SER A O 1
ATOM 900 N N . ALA A 1 128 ? -14.539 2.350 -1.662 1.00 96.56 128 ALA A N 1
ATOM 901 C CA . ALA A 1 128 ? -13.601 3.032 -2.551 1.00 96.56 128 ALA A CA 1
ATOM 902 C C . ALA A 1 128 ? -12.140 2.758 -2.164 1.00 96.56 128 ALA A C 1
ATOM 904 O O . ALA A 1 128 ? -11.316 2.499 -3.035 1.00 96.56 128 ALA A O 1
ATOM 905 N N . LEU A 1 129 ? -11.821 2.755 -0.865 1.00 96.50 129 LEU A N 1
ATOM 906 C CA . LEU A 1 129 ? -10.479 2.451 -0.368 1.00 96.50 129 LEU A CA 1
ATOM 907 C C . LEU A 1 129 ? -10.089 0.993 -0.655 1.00 96.50 129 LEU A C 1
ATOM 909 O O . LEU A 1 129 ? -8.981 0.736 -1.117 1.00 96.50 129 LEU A O 1
ATOM 913 N N . GLY A 1 130 ? -11.011 0.049 -0.435 1.00 97.00 130 GLY A N 1
ATOM 914 C CA . GLY A 1 130 ? -10.808 -1.361 -0.778 1.00 97.00 130 GLY A CA 1
ATOM 915 C C . GLY A 1 130 ? -10.619 -1.579 -2.282 1.00 97.00 130 GLY A C 1
ATOM 916 O O . GLY A 1 130 ? -9.689 -2.272 -2.687 1.00 97.00 130 GLY A O 1
ATOM 917 N N . ALA A 1 131 ? -11.445 -0.936 -3.112 1.00 97.81 131 ALA A N 1
ATOM 918 C CA . ALA A 1 131 ? -11.332 -0.999 -4.568 1.00 97.81 131 ALA A CA 1
ATOM 919 C C . ALA A 1 131 ? -10.018 -0.386 -5.073 1.00 97.81 131 ALA A C 1
ATOM 921 O O . ALA A 1 131 ? -9.357 -0.976 -5.923 1.00 97.81 131 ALA A O 1
ATOM 922 N N . ALA A 1 132 ? -9.598 0.755 -4.517 1.00 98.06 132 ALA A N 1
ATOM 923 C CA . ALA A 1 132 ? -8.318 1.373 -4.845 1.00 98.06 132 ALA A CA 1
ATOM 924 C C . ALA A 1 132 ? -7.133 0.486 -4.429 1.00 98.06 132 ALA A C 1
ATOM 926 O O . ALA A 1 132 ? -6.180 0.362 -5.191 1.00 98.06 132 ALA A O 1
ATOM 927 N N . GLY A 1 133 ? -7.206 -0.181 -3.271 1.00 97.88 133 GLY A N 1
ATOM 928 C CA . GLY A 1 133 ? -6.204 -1.165 -2.850 1.00 97.88 133 GLY A CA 1
ATOM 929 C C . GLY A 1 133 ? -6.124 -2.376 -3.788 1.00 97.88 133 GLY A C 1
ATOM 930 O O . GLY A 1 133 ? -5.032 -2.768 -4.190 1.00 97.88 133 GLY A O 1
ATOM 931 N N . ALA A 1 134 ? -7.267 -2.930 -4.201 1.00 97.31 134 ALA A N 1
ATOM 932 C CA . ALA A 1 134 ? -7.306 -4.025 -5.172 1.00 97.31 134 ALA A CA 1
ATOM 933 C C . ALA A 1 134 ? -6.736 -3.601 -6.536 1.00 97.31 134 ALA A C 1
ATOM 935 O O . ALA A 1 134 ? -5.919 -4.313 -7.117 1.00 97.31 134 ALA A O 1
ATOM 936 N N . LEU A 1 135 ? -7.107 -2.410 -7.015 1.00 97.12 135 LEU A N 1
ATOM 937 C CA . LEU A 1 135 ? -6.577 -1.852 -8.257 1.00 97.12 135 LEU A CA 1
ATOM 938 C C . LEU A 1 135 ? -5.062 -1.616 -8.169 1.00 97.12 135 LEU A C 1
ATOM 940 O O . LEU A 1 135 ? -4.342 -1.920 -9.118 1.00 97.12 135 LEU A O 1
ATOM 944 N N . PHE A 1 136 ? -4.569 -1.133 -7.024 1.00 97.69 136 PHE A N 1
ATOM 945 C CA . PHE A 1 136 ? -3.139 -0.963 -6.779 1.00 97.69 136 PHE A CA 1
ATOM 946 C C . PHE A 1 136 ? -2.389 -2.297 -6.901 1.00 97.69 136 PHE A C 1
ATOM 948 O O . PHE A 1 136 ? -1.384 -2.365 -7.609 1.00 97.69 136 PHE A O 1
ATOM 955 N N . LEU A 1 137 ? -2.905 -3.370 -6.289 1.00 96.25 137 LEU A N 1
ATOM 956 C CA . LEU A 1 137 ? -2.329 -4.713 -6.416 1.00 96.25 137 LEU A CA 1
ATOM 957 C C . LEU A 1 137 ? -2.299 -5.175 -7.881 1.00 96.25 137 LEU A C 1
ATOM 959 O O . LEU A 1 137 ? -1.268 -5.644 -8.352 1.00 96.25 137 LEU A O 1
ATOM 963 N N . CYS A 1 138 ? -3.375 -4.970 -8.647 1.00 94.12 138 CYS A N 1
ATOM 964 C CA . CYS A 1 138 ? -3.374 -5.290 -10.079 1.00 94.12 138 CYS A CA 1
ATOM 965 C C . CYS A 1 138 ? -2.275 -4.536 -10.847 1.00 94.12 138 CYS A C 1
ATOM 967 O O . CYS A 1 138 ? -1.607 -5.127 -11.695 1.00 94.12 138 CYS A O 1
ATOM 969 N N . THR A 1 139 ? -2.047 -3.255 -10.538 1.00 92.25 139 THR A N 1
ATOM 970 C CA . THR A 1 139 ? -0.961 -2.483 -11.168 1.00 92.25 139 THR A CA 1
ATOM 971 C C . THR A 1 139 ? 0.433 -2.916 -10.718 1.00 92.25 139 THR A C 1
ATOM 973 O O . THR A 1 139 ? 1.363 -2.863 -11.519 1.00 92.25 139 THR A O 1
ATOM 976 N N . ALA A 1 140 ? 0.592 -3.390 -9.478 1.00 91.31 140 ALA A N 1
ATOM 977 C CA . ALA A 1 140 ? 1.844 -3.985 -9.013 1.00 91.31 140 ALA A CA 1
ATOM 978 C C . ALA A 1 140 ? 2.168 -5.274 -9.782 1.00 91.31 140 ALA A C 1
ATOM 980 O O . ALA A 1 140 ? 3.292 -5.446 -10.253 1.00 91.31 140 ALA A O 1
ATOM 981 N N . LEU A 1 141 ? 1.154 -6.109 -10.020 1.00 91.62 141 LEU A N 1
ATOM 982 C CA . LEU A 1 141 ? 1.291 -7.341 -10.794 1.00 91.62 141 LEU A CA 1
ATOM 983 C C . LEU A 1 141 ? 1.555 -7.098 -12.278 1.00 91.62 141 LEU A C 1
ATOM 985 O O . LEU A 1 141 ? 2.298 -7.867 -12.885 1.00 91.62 141 LEU A O 1
ATOM 989 N N . ALA A 1 142 ? 1.000 -6.035 -12.861 1.00 87.75 142 ALA A N 1
ATOM 990 C CA . ALA A 1 142 ? 1.264 -5.663 -14.251 1.00 87.75 142 ALA A CA 1
ATOM 991 C C . ALA A 1 142 ? 2.745 -5.314 -14.507 1.00 87.75 142 ALA A C 1
ATOM 993 O O . ALA A 1 142 ? 3.237 -5.529 -15.610 1.00 87.75 142 ALA A O 1
ATOM 994 N N . ASP A 1 143 ? 3.457 -4.834 -13.481 1.00 83.44 143 ASP A N 1
ATOM 995 C CA . ASP A 1 143 ? 4.897 -4.526 -13.509 1.00 83.44 143 ASP A CA 1
ATOM 996 C C . ASP A 1 143 ? 5.780 -5.719 -13.070 1.00 83.44 143 ASP A C 1
ATOM 998 O O . ASP A 1 143 ? 6.971 -5.579 -12.784 1.00 83.44 143 ASP A O 1
ATOM 1002 N N . SER A 1 144 ? 5.205 -6.920 -12.952 1.00 84.50 144 SER A N 1
ATOM 1003 C CA . SER A 1 144 ? 5.939 -8.112 -12.521 1.00 84.50 144 SER A CA 1
ATOM 1004 C C . SER A 1 144 ? 6.583 -8.859 -13.692 1.00 84.50 144 SER A C 1
ATOM 1006 O O . SER A 1 144 ? 6.082 -8.872 -14.819 1.00 84.50 144 SER A O 1
ATOM 1008 N N . HIS A 1 145 ? 7.660 -9.596 -13.403 1.00 81.00 145 HIS A N 1
ATOM 1009 C CA . HIS A 1 145 ? 8.235 -10.540 -14.366 1.00 81.00 145 HIS A CA 1
ATOM 1010 C C . HIS A 1 145 ? 7.218 -11.578 -14.843 1.00 81.00 145 HIS A C 1
ATOM 1012 O O . HIS A 1 145 ? 7.290 -12.001 -15.993 1.00 81.00 145 HIS A O 1
ATOM 1018 N N . ALA A 1 146 ? 6.270 -11.975 -13.987 1.00 81.88 146 ALA A N 1
ATOM 1019 C CA . ALA A 1 146 ? 5.204 -12.893 -14.361 1.00 81.88 146 ALA A CA 1
ATOM 1020 C C . ALA A 1 146 ? 4.332 -12.309 -15.483 1.00 81.88 146 ALA A C 1
ATOM 1022 O O . ALA A 1 146 ? 4.091 -13.002 -16.469 1.00 81.88 146 ALA A O 1
ATOM 1023 N N . ALA A 1 147 ? 3.935 -11.036 -15.385 1.00 84.50 147 ALA A N 1
AT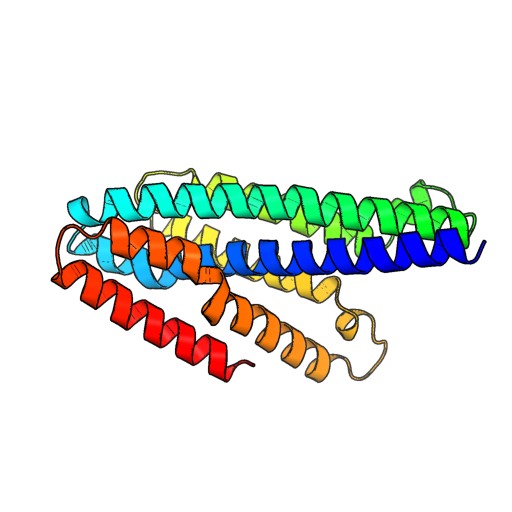OM 1024 C CA . ALA A 1 147 ? 3.137 -10.367 -16.414 1.00 84.50 147 ALA A CA 1
ATOM 1025 C C . ALA A 1 147 ? 3.876 -10.228 -17.754 1.00 84.50 147 ALA A C 1
ATOM 1027 O O . ALA A 1 147 ? 3.256 -10.349 -18.808 1.00 84.50 147 ALA A O 1
ATOM 1028 N N . ALA A 1 148 ? 5.199 -10.051 -17.728 1.00 83.62 148 ALA A N 1
ATOM 1029 C CA . ALA A 1 148 ? 6.013 -9.934 -18.937 1.00 83.62 148 ALA A CA 1
ATOM 1030 C C . ALA A 1 148 ? 6.213 -11.263 -19.702 1.00 83.62 148 ALA A C 1
ATOM 1032 O O . ALA A 1 148 ? 6.733 -11.255 -20.820 1.00 83.62 148 ALA A O 1
ATOM 1033 N N . ARG A 1 149 ? 5.830 -12.420 -19.137 1.00 85.06 149 ARG A N 1
ATOM 1034 C CA . ARG A 1 149 ? 5.982 -13.717 -19.822 1.00 85.06 149 ARG A CA 1
ATOM 1035 C C . ARG A 1 149 ? 4.979 -13.847 -20.975 1.00 85.06 149 ARG A C 1
ATOM 1037 O O . ARG A 1 149 ? 3.778 -13.704 -20.780 1.00 85.06 149 ARG A O 1
ATOM 1044 N N . LEU A 1 150 ? 5.482 -14.212 -22.159 1.00 81.19 150 LEU A N 1
ATOM 1045 C CA . LEU A 1 150 ? 4.692 -14.360 -23.393 1.00 81.19 150 LEU A CA 1
ATOM 1046 C C . LEU A 1 150 ? 3.768 -15.592 -23.411 1.00 81.19 150 LEU A C 1
ATOM 1048 O O . LEU A 1 150 ? 2.811 -15.629 -24.179 1.00 81.19 150 LEU A O 1
ATOM 1052 N N . ARG A 1 151 ? 4.069 -16.624 -22.613 1.00 84.75 151 ARG A N 1
ATOM 1053 C CA . ARG A 1 151 ? 3.289 -17.869 -22.501 1.00 84.75 151 ARG A CA 1
ATOM 1054 C C . ARG A 1 151 ? 3.263 -18.337 -21.048 1.00 84.75 151 ARG A C 1
ATOM 1056 O O . ARG A 1 151 ? 4.196 -18.052 -20.297 1.00 84.75 151 ARG A O 1
ATOM 1063 N N . ASP A 1 152 ? 2.198 -19.049 -20.683 1.00 86.25 152 ASP A N 1
ATOM 1064 C CA . ASP A 1 152 ? 2.027 -19.726 -19.389 1.00 86.25 152 ASP A CA 1
ATOM 1065 C C . ASP A 1 152 ? 2.251 -18.814 -18.168 1.00 86.25 152 ASP A C 1
ATOM 1067 O O . ASP A 1 152 ? 2.838 -19.198 -17.155 1.00 86.25 152 ASP A O 1
ATOM 1071 N N . ASN A 1 153 ? 1.781 -17.568 -18.268 1.00 88.56 153 ASN A N 1
ATOM 1072 C CA . ASN A 1 153 ? 1.957 -16.549 -17.235 1.00 88.56 153 ASN A CA 1
ATOM 1073 C C . ASN A 1 153 ? 0.915 -16.617 -16.106 1.00 88.56 153 ASN A C 1
ATOM 1075 O O . ASN A 1 153 ? 1.153 -16.047 -15.045 1.00 88.56 153 ASN A O 1
ATOM 1079 N N . GLY A 1 154 ? -0.191 -17.348 -16.290 1.00 91.38 154 GLY A N 1
ATOM 1080 C CA . GLY A 1 154 ? -1.310 -17.392 -15.344 1.00 91.38 154 GLY A CA 1
ATOM 1081 C C . GLY A 1 154 ? -0.921 -17.862 -13.940 1.00 91.38 154 GLY A C 1
ATOM 1082 O O . GLY A 1 154 ? -1.124 -17.132 -12.975 1.00 91.38 154 GLY A O 1
ATOM 1083 N N . LEU A 1 155 ? -0.315 -19.049 -13.812 1.00 92.94 155 LEU A N 1
ATOM 1084 C CA . LEU A 1 155 ? 0.097 -19.580 -12.505 1.00 92.94 155 LEU A CA 1
ATOM 1085 C C . LEU A 1 155 ? 1.183 -18.715 -11.823 1.00 92.94 155 LEU A C 1
ATOM 1087 O O . LEU A 1 155 ? 1.009 -18.388 -10.651 1.00 92.94 155 LEU A O 1
ATOM 1091 N N . PRO A 1 156 ? 2.256 -18.271 -12.512 1.00 92.38 156 PRO A N 1
ATOM 1092 C CA . PRO A 1 156 ? 3.217 -17.323 -11.942 1.00 92.38 156 PRO A CA 1
ATOM 1093 C C . PRO A 1 156 ? 2.594 -16.001 -11.477 1.00 92.38 156 PRO A C 1
ATOM 1095 O O . PRO A 1 156 ? 2.988 -15.467 -10.440 1.00 92.38 156 PRO A O 1
ATOM 1098 N N . LEU A 1 157 ? 1.626 -15.468 -12.229 1.00 93.25 157 LEU A N 1
ATOM 1099 C CA . LEU A 1 157 ? 0.944 -14.221 -11.890 1.00 93.25 157 LEU A CA 1
ATOM 1100 C C . LEU A 1 157 ? 0.063 -14.398 -10.650 1.00 93.25 157 LEU A C 1
ATOM 1102 O O . LEU A 1 157 ? 0.095 -13.555 -9.757 1.00 93.25 157 LEU A O 1
ATOM 1106 N N . LEU A 1 158 ? -0.660 -15.520 -10.563 1.00 94.50 158 LEU A N 1
ATOM 1107 C CA . LEU A 1 158 ? -1.439 -15.887 -9.379 1.00 94.50 158 LEU A CA 1
ATOM 1108 C C . LEU A 1 158 ? -0.547 -16.066 -8.151 1.00 94.50 158 LEU A C 1
ATOM 1110 O O . LEU A 1 158 ? -0.868 -15.525 -7.100 1.00 94.50 158 LEU A O 1
ATOM 1114 N N . ALA A 1 159 ? 0.581 -16.766 -8.286 1.00 95.06 159 ALA A N 1
ATOM 1115 C CA . ALA A 1 159 ? 1.530 -16.954 -7.191 1.00 95.06 159 ALA A CA 1
ATOM 1116 C C . ALA A 1 159 ? 2.135 -15.619 -6.727 1.00 95.06 159 ALA A C 1
ATOM 1118 O O . ALA A 1 159 ? 2.239 -15.375 -5.530 1.00 95.06 159 ALA A O 1
ATOM 1119 N N . THR A 1 160 ? 2.465 -14.722 -7.662 1.00 94.56 160 THR A N 1
ATOM 1120 C CA . THR A 1 160 ? 2.982 -13.381 -7.337 1.00 94.56 160 THR A CA 1
ATOM 1121 C C . THR A 1 160 ? 1.913 -12.547 -6.629 1.00 94.56 160 THR A C 1
ATOM 1123 O O . THR A 1 160 ? 2.187 -11.947 -5.596 1.00 94.56 160 THR A O 1
ATOM 1126 N N . GLY A 1 161 ? 0.674 -12.568 -7.129 1.00 95.50 161 GLY A N 1
ATOM 1127 C CA . GLY A 1 161 ? -0.464 -11.887 -6.506 1.00 95.50 161 GLY A CA 1
ATOM 1128 C C . GLY A 1 161 ? -0.783 -12.405 -5.113 1.00 95.50 161 GLY A C 1
ATOM 1129 O O . GLY A 1 161 ? -0.984 -11.605 -4.201 1.00 95.50 161 GLY A O 1
ATOM 1130 N N . ALA A 1 162 ? -0.794 -13.726 -4.937 1.00 97.19 162 ALA A N 1
ATOM 1131 C CA . ALA A 1 162 ? -1.007 -14.364 -3.645 1.00 97.19 162 ALA A CA 1
ATOM 1132 C C . ALA A 1 162 ? 0.108 -13.991 -2.664 1.00 97.19 162 ALA A C 1
ATOM 1134 O O . ALA A 1 162 ? -0.191 -13.545 -1.561 1.00 97.19 162 ALA A O 1
ATOM 1135 N N . HIS A 1 163 ? 1.369 -14.050 -3.091 1.00 97.25 163 HIS A N 1
ATOM 1136 C CA . HIS A 1 163 ? 2.506 -13.694 -2.251 1.00 97.25 163 HIS A CA 1
ATOM 1137 C C . HIS A 1 163 ? 2.499 -12.212 -1.840 1.00 97.25 163 HIS A C 1
ATOM 1139 O O . HIS A 1 163 ? 2.643 -11.901 -0.657 1.00 97.25 163 HIS A O 1
ATOM 1145 N N . GLU A 1 164 ? 2.293 -11.284 -2.783 1.00 96.56 164 GLU A N 1
ATOM 1146 C CA . GLU A 1 164 ? 2.242 -9.841 -2.496 1.00 96.56 164 GLU A CA 1
ATOM 1147 C C . GLU A 1 164 ? 1.063 -9.484 -1.581 1.00 96.56 164 GLU A C 1
ATOM 1149 O O . GLU A 1 164 ? 1.230 -8.743 -0.606 1.00 96.56 164 GLU A O 1
ATOM 1154 N N . LEU A 1 165 ? -0.121 -10.051 -1.845 1.00 97.69 165 LEU A N 1
ATOM 1155 C CA . LEU A 1 165 ? -1.283 -9.885 -0.975 1.00 97.69 165 LEU A CA 1
ATOM 1156 C C . LEU A 1 165 ? -1.024 -10.500 0.404 1.00 97.69 165 LEU A C 1
ATOM 1158 O O . LEU A 1 165 ? -1.308 -9.870 1.420 1.00 97.69 165 LEU A O 1
ATOM 1162 N N . GLY A 1 166 ? -0.453 -11.700 0.452 1.00 98.00 166 GLY A N 1
ATOM 1163 C CA . GLY A 1 166 ? -0.117 -12.405 1.680 1.00 98.00 166 GLY A CA 1
ATOM 1164 C C . GLY A 1 166 ? 0.828 -11.602 2.565 1.00 98.00 166 GLY A C 1
ATOM 1165 O O . GLY A 1 166 ? 0.541 -11.377 3.745 1.00 98.00 166 GLY A O 1
ATOM 1166 N N . ALA A 1 167 ? 1.897 -11.065 1.975 1.00 98.06 167 ALA A N 1
ATOM 1167 C CA . ALA A 1 167 ? 2.851 -10.196 2.654 1.00 98.06 167 ALA A CA 1
ATOM 1168 C C . ALA A 1 167 ? 2.187 -8.910 3.178 1.00 98.06 167 ALA A C 1
ATOM 1170 O O . ALA A 1 167 ? 2.456 -8.496 4.311 1.00 98.06 167 ALA A O 1
ATOM 1171 N N . ALA A 1 168 ? 1.285 -8.302 2.401 1.00 98.12 168 ALA A N 1
ATOM 1172 C CA . ALA A 1 168 ? 0.528 -7.130 2.832 1.00 98.12 168 ALA A CA 1
ATOM 1173 C C . ALA A 1 168 ? -0.410 -7.438 4.015 1.00 98.12 168 ALA A C 1
ATOM 1175 O O . ALA A 1 168 ? -0.451 -6.682 4.989 1.00 98.12 168 ALA A O 1
ATOM 1176 N N . LEU A 1 169 ? -1.144 -8.555 3.965 1.00 98.31 169 LEU A N 1
ATOM 1177 C CA . LEU A 1 169 ? -2.088 -8.951 5.016 1.00 98.31 169 LEU A CA 1
ATOM 1178 C C . LEU A 1 169 ? -1.391 -9.387 6.311 1.00 98.31 169 LEU A C 1
ATOM 1180 O O . LEU A 1 169 ? -1.899 -9.107 7.398 1.00 98.31 169 LEU A O 1
ATOM 1184 N N . TRP A 1 170 ? -0.239 -10.052 6.204 1.00 98.00 170 TRP A N 1
ATOM 1185 C CA . TRP A 1 170 ? 0.523 -10.528 7.357 1.00 98.00 170 TRP A CA 1
ATOM 1186 C C . TRP A 1 170 ? 1.388 -9.431 7.986 1.00 98.00 170 TRP A C 1
ATOM 1188 O O . TRP A 1 170 ? 1.262 -9.148 9.180 1.00 98.00 170 TRP A O 1
ATOM 1198 N N . LEU A 1 171 ? 2.260 -8.803 7.193 1.00 97.31 171 LEU A N 1
ATOM 1199 C CA . LEU A 1 171 ? 3.281 -7.873 7.686 1.00 97.31 171 LEU A CA 1
ATOM 1200 C C . LEU A 1 171 ? 2.893 -6.414 7.447 1.00 97.31 171 LEU A C 1
ATOM 1202 O O . LEU A 1 171 ? 3.103 -5.562 8.312 1.00 97.31 171 LEU A O 1
ATOM 1206 N N . GLY A 1 172 ? 2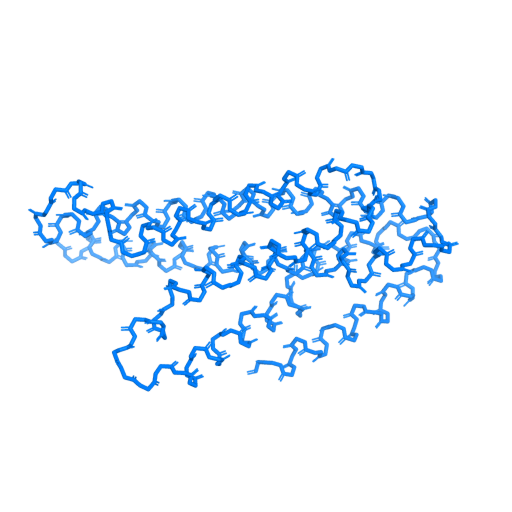.284 -6.120 6.301 1.00 97.56 172 GLY A N 1
ATOM 1207 C CA . GLY A 1 172 ? 1.948 -4.756 5.899 1.00 97.56 172 GLY A CA 1
ATOM 1208 C C . GLY A 1 172 ? 1.006 -4.024 6.861 1.00 97.56 172 GLY A C 1
ATOM 1209 O O . GLY A 1 172 ? 1.120 -2.815 7.052 1.00 97.56 172 GLY A O 1
ATOM 1210 N N . GLY A 1 173 ? 0.092 -4.747 7.514 1.00 96.81 173 GLY A N 1
ATOM 1211 C CA . GLY A 1 173 ? -0.848 -4.176 8.486 1.00 96.81 173 GLY A CA 1
ATOM 1212 C C . GLY A 1 173 ? -0.254 -3.886 9.872 1.00 96.81 173 GLY A C 1
ATOM 1213 O O . GLY A 1 173 ? -0.915 -3.239 10.692 1.00 96.81 173 GLY A O 1
ATOM 1214 N N . LEU A 1 174 ? 0.979 -4.328 10.156 1.00 98.00 174 LEU A N 1
ATOM 1215 C CA . LEU A 1 174 ? 1.593 -4.224 11.485 1.00 98.00 174 LEU A CA 1
ATOM 1216 C C . LEU A 1 174 ? 1.714 -2.788 12.019 1.00 98.00 174 LEU A C 1
ATOM 1218 O O . LEU A 1 174 ? 1.423 -2.598 13.200 1.00 98.00 174 LEU A O 1
ATOM 1222 N N . PRO A 1 175 ? 2.078 -1.757 11.228 1.00 98.31 175 PRO A N 1
ATOM 1223 C CA . PRO A 1 175 ? 2.162 -0.393 11.751 1.00 98.31 175 PRO A CA 1
ATOM 1224 C C . PRO A 1 175 ? 0.808 0.139 12.247 1.00 98.31 175 PRO A C 1
ATOM 1226 O O . PRO A 1 175 ? 0.730 0.744 13.320 1.00 98.31 175 PRO A O 1
ATOM 1229 N N . CYS A 1 176 ? -0.275 -0.144 11.514 1.00 98.00 176 CYS A N 1
ATOM 1230 C CA . CYS A 1 176 ? -1.641 0.165 11.941 1.00 98.00 176 CYS A CA 1
ATOM 1231 C C . CYS A 1 176 ? -2.054 -0.646 13.172 1.00 98.00 176 CYS A C 1
ATOM 1233 O O . CYS A 1 176 ? -2.614 -0.080 14.111 1.00 98.00 176 CYS A O 1
ATOM 1235 N N . PHE A 1 177 ? -1.745 -1.944 13.200 1.00 98.12 177 PHE A N 1
ATOM 1236 C CA . PHE A 1 177 ? -2.046 -2.809 14.338 1.00 98.12 177 PHE A CA 1
ATOM 1237 C C . PHE A 1 177 ? -1.327 -2.359 15.614 1.00 98.12 177 PHE A C 1
ATOM 1239 O O . PHE A 1 177 ? -1.955 -2.200 16.660 1.00 98.12 177 PHE A O 1
ATOM 1246 N N . TRP A 1 178 ? -0.030 -2.065 15.523 1.00 97.50 178 TRP A N 1
ATOM 1247 C CA . TRP A 1 178 ? 0.762 -1.540 16.631 1.00 97.50 178 TRP A CA 1
ATOM 1248 C C . TRP A 1 178 ? 0.204 -0.212 17.145 1.00 97.50 178 TRP A C 1
ATOM 1250 O O . TRP A 1 178 ? 0.027 -0.038 18.354 1.00 97.50 178 TRP A O 1
ATOM 1260 N N . TRP A 1 179 ? -0.143 0.711 16.240 1.00 96.81 179 TRP A N 1
ATOM 1261 C CA . TRP A 1 179 ? -0.799 1.959 16.627 1.00 96.81 179 TRP A CA 1
ATOM 1262 C C . TRP A 1 179 ? -2.128 1.703 17.344 1.00 96.81 179 TRP A C 1
ATOM 1264 O O . TRP A 1 179 ? -2.411 2.322 18.373 1.00 96.81 179 TRP A O 1
ATOM 1274 N N . ALA A 1 180 ? -2.930 0.777 16.821 1.00 95.75 180 ALA A N 1
ATOM 1275 C CA . ALA A 1 180 ? -4.225 0.425 17.375 1.00 95.75 180 ALA A CA 1
ATOM 1276 C C . ALA A 1 180 ? -4.113 -0.126 18.800 1.00 95.75 180 ALA A C 1
ATOM 1278 O O . ALA A 1 180 ? -4.836 0.336 19.680 1.00 95.75 180 ALA A O 1
ATOM 1279 N N . LEU A 1 181 ? -3.160 -1.025 19.060 1.00 94.81 181 LEU A N 1
ATOM 1280 C CA . LEU A 1 181 ? -2.910 -1.554 20.404 1.00 94.81 181 LEU A CA 1
ATOM 1281 C C . LEU A 1 181 ? -2.466 -0.468 21.389 1.00 94.81 181 LEU A C 1
ATOM 1283 O O . LEU A 1 181 ? -2.882 -0.483 22.543 1.00 94.81 181 LEU A O 1
ATOM 1287 N N . ARG A 1 182 ? -1.671 0.512 20.940 1.00 94.38 182 ARG A N 1
ATOM 1288 C CA . ARG A 1 182 ? -1.243 1.641 21.787 1.00 94.38 182 ARG A CA 1
ATOM 1289 C C . ARG A 1 182 ? -2.362 2.628 22.115 1.00 94.38 182 ARG A C 1
ATOM 1291 O O . ARG A 1 182 ? -2.216 3.412 23.050 1.00 94.38 182 ARG A O 1
ATOM 1298 N N . ARG A 1 183 ? -3.426 2.663 21.311 1.00 92.94 183 ARG A N 1
ATOM 1299 C CA . ARG A 1 183 ? -4.528 3.631 21.436 1.00 92.94 183 ARG A CA 1
ATOM 1300 C C . ARG A 1 183 ? -5.836 3.021 21.918 1.00 92.94 183 ARG A C 1
ATOM 1302 O O . ARG A 1 183 ? -6.719 3.782 22.304 1.00 92.94 183 ARG A O 1
ATOM 1309 N N . ALA A 1 184 ? -5.965 1.698 21.912 1.00 87.38 184 ALA A N 1
ATOM 1310 C CA . ALA A 1 184 ? -7.099 1.002 22.496 1.00 87.38 184 ALA A CA 1
ATOM 1311 C C . ALA A 1 184 ? -7.108 1.243 24.015 1.00 87.38 184 ALA A C 1
ATOM 1313 O O . ALA A 1 184 ? -6.386 0.591 24.764 1.00 87.38 184 ALA A O 1
ATOM 1314 N N . GLY A 1 185 ? -7.900 2.222 24.462 1.00 77.44 185 GLY A N 1
ATOM 1315 C CA . GLY A 1 185 ? -7.994 2.600 25.876 1.00 77.44 185 GLY A CA 1
ATOM 1316 C C . GLY A 1 185 ? -8.576 1.495 26.763 1.00 77.44 185 GLY A C 1
ATOM 1317 O O . GLY A 1 185 ? -8.279 1.447 27.953 1.00 77.44 185 GLY A O 1
ATOM 1318 N N . ALA A 1 186 ? -9.356 0.579 26.180 1.00 85.88 186 ALA A N 1
ATOM 1319 C CA . ALA A 1 186 ? -9.933 -0.577 26.854 1.00 85.88 186 ALA A CA 1
ATOM 1320 C C . ALA A 1 186 ? -9.283 -1.894 26.396 1.00 85.88 186 ALA A C 1
ATOM 1322 O O . ALA A 1 186 ? -9.078 -2.136 25.201 1.00 85.88 186 ALA A O 1
ATOM 1323 N N . ARG A 1 187 ? -9.043 -2.803 27.353 1.00 89.56 187 ARG A N 1
ATOM 1324 C CA . ARG A 1 187 ? -8.508 -4.156 27.096 1.00 89.56 187 ARG A CA 1
ATOM 1325 C C . ARG A 1 187 ? -9.400 -4.971 26.152 1.00 89.56 187 ARG A C 1
ATOM 1327 O O . ARG A 1 187 ? -8.893 -5.756 25.354 1.00 89.56 187 ARG A O 1
ATOM 1334 N N . GLU A 1 188 ? -10.711 -4.755 26.220 1.00 92.38 188 GLU A N 1
ATOM 1335 C CA . GLU A 1 188 ? -11.693 -5.415 25.357 1.00 92.38 188 GLU A CA 1
ATOM 1336 C C . GLU A 1 188 ? -11.528 -5.005 23.886 1.00 92.38 188 GLU A C 1
ATOM 1338 O O . GLU A 1 188 ? -11.439 -5.864 23.007 1.00 92.38 188 GLU A O 1
ATOM 1343 N N . LEU A 1 189 ? -11.381 -3.703 23.609 1.00 92.12 189 LEU A N 1
ATOM 1344 C CA . LEU A 1 189 ? -11.126 -3.201 22.257 1.00 92.12 189 LEU A CA 1
ATOM 1345 C C . LEU A 1 189 ? -9.814 -3.762 21.691 1.00 92.12 189 LEU A C 1
ATOM 1347 O O . LEU A 1 189 ? -9.786 -4.245 20.557 1.00 92.12 189 LEU A O 1
ATOM 1351 N N . ALA A 1 190 ? -8.745 -3.767 22.493 1.00 94.50 190 ALA A N 1
ATOM 1352 C CA . ALA A 1 190 ? -7.465 -4.350 22.095 1.00 94.50 190 ALA A CA 1
ATOM 1353 C C . ALA A 1 190 ? -7.595 -5.848 21.753 1.00 94.50 190 ALA A C 1
ATOM 1355 O O . ALA A 1 190 ? -7.061 -6.294 20.737 1.00 94.50 190 ALA A O 1
ATOM 1356 N N . SER A 1 191 ? -8.353 -6.614 22.550 1.00 95.56 191 SER A N 1
ATOM 1357 C CA . SER A 1 191 ? -8.610 -8.038 22.291 1.00 95.56 191 SER A CA 1
ATOM 1358 C C . SER A 1 191 ? -9.363 -8.260 20.977 1.00 95.56 191 SER A C 1
ATOM 1360 O O . SER A 1 191 ? -8.977 -9.120 20.182 1.00 95.56 191 SER A O 1
ATOM 1362 N N . ARG A 1 192 ? -10.407 -7.467 20.705 1.00 95.81 192 ARG A N 1
ATOM 1363 C CA . ARG A 1 192 ? -11.191 -7.565 19.461 1.00 95.81 192 ARG A CA 1
ATOM 1364 C C . ARG A 1 192 ? -10.361 -7.225 18.227 1.00 95.81 192 ARG A C 1
ATOM 1366 O O . ARG A 1 192 ? -10.426 -7.953 17.237 1.00 95.81 192 ARG A O 1
ATOM 1373 N N . ILE A 1 193 ? -9.561 -6.160 18.297 1.00 96.81 193 ILE A N 1
ATOM 1374 C CA . ILE A 1 193 ? -8.630 -5.781 17.224 1.00 96.81 193 ILE A CA 1
ATOM 1375 C C . ILE A 1 193 ? -7.613 -6.903 16.997 1.00 96.81 193 ILE A C 1
ATOM 1377 O O . ILE A 1 193 ? -7.422 -7.319 15.856 1.00 96.81 193 ILE A O 1
ATOM 1381 N N . GLY A 1 194 ? -7.029 -7.439 18.074 1.00 97.19 194 GLY A N 1
ATOM 1382 C CA . GLY A 1 194 ? -6.101 -8.569 18.027 1.00 97.19 194 GLY A CA 1
ATOM 1383 C C . GLY A 1 194 ? -6.692 -9.787 17.325 1.00 97.19 194 GLY A C 1
ATOM 1384 O O . GLY A 1 194 ? -6.121 -10.258 16.350 1.00 97.19 194 GLY A O 1
ATOM 1385 N N . LYS A 1 195 ? -7.875 -10.251 17.744 1.00 97.69 195 LYS A N 1
ATOM 1386 C CA . LYS A 1 195 ? -8.545 -11.416 17.135 1.00 97.69 195 LYS A CA 1
ATOM 1387 C C . LYS A 1 195 ? -8.781 -11.239 15.632 1.00 97.69 195 LYS A C 1
ATOM 1389 O O . LYS A 1 195 ? -8.497 -12.149 14.855 1.00 97.69 195 LYS A O 1
ATOM 1394 N N . ARG A 1 196 ? -9.285 -10.072 15.213 1.00 97.38 196 ARG A N 1
ATOM 1395 C CA . ARG A 1 196 ? -9.562 -9.786 13.795 1.00 97.38 196 ARG A CA 1
ATOM 1396 C C . ARG A 1 196 ? -8.281 -9.672 12.970 1.00 97.38 196 ARG A C 1
ATOM 1398 O O . ARG A 1 196 ? -8.232 -10.216 11.870 1.00 97.38 196 ARG A O 1
ATOM 1405 N N . PHE A 1 197 ? -7.252 -9.002 13.492 1.00 98.19 197 PHE A N 1
ATOM 1406 C CA . PHE A 1 197 ? -5.968 -8.899 12.801 1.00 98.19 197 PHE A CA 1
ATOM 1407 C C . PHE A 1 197 ? -5.265 -10.257 12.700 1.00 98.19 197 PHE A C 1
ATOM 1409 O O . PHE A 1 197 ? -4.755 -10.582 11.636 1.00 98.19 197 PHE A O 1
ATOM 1416 N N . SER A 1 198 ? -5.316 -11.097 13.739 1.00 98.00 198 SER A N 1
ATOM 1417 C CA . SER A 1 198 ? -4.758 -12.453 13.686 1.00 98.00 198 SER A CA 1
ATOM 1418 C C . SER A 1 198 ? -5.410 -13.313 12.602 1.00 98.00 198 SER A C 1
ATOM 1420 O O . SER A 1 198 ? -4.702 -13.995 11.871 1.00 98.00 198 SER A O 1
ATOM 1422 N N . ALA A 1 199 ? -6.738 -13.263 12.449 1.00 97.94 199 ALA A N 1
ATOM 1423 C CA . ALA A 1 199 ? -7.423 -13.990 11.376 1.00 97.94 199 ALA A CA 1
ATOM 1424 C C . ALA A 1 199 ? -6.990 -13.505 9.978 1.00 97.94 199 ALA A C 1
ATOM 1426 O O . ALA A 1 199 ? -6.758 -14.312 9.073 1.00 97.94 199 ALA A O 1
ATOM 1427 N N . LEU A 1 200 ? -6.826 -12.187 9.817 1.00 97.69 200 LEU A N 1
ATOM 1428 C CA . LEU A 1 200 ? -6.318 -11.593 8.581 1.00 97.69 200 LEU A CA 1
ATOM 1429 C C . LEU A 1 200 ? -4.874 -12.035 8.296 1.00 97.69 200 LEU A C 1
ATOM 1431 O O . LEU A 1 200 ? -4.566 -12.440 7.179 1.00 97.69 200 LEU A O 1
ATOM 1435 N N . ALA A 1 201 ? -4.014 -12.026 9.314 1.00 98.00 201 ALA A N 1
ATOM 1436 C CA . ALA A 1 201 ? -2.621 -12.440 9.209 1.00 98.00 201 ALA A CA 1
ATOM 1437 C C . ALA A 1 201 ? -2.474 -13.934 8.877 1.00 98.00 201 ALA A C 1
ATOM 1439 O O . ALA A 1 201 ? -1.654 -14.276 8.032 1.00 98.00 201 ALA A O 1
ATOM 1440 N N . ILE A 1 202 ? -3.291 -14.815 9.471 1.00 98.31 202 ILE A N 1
ATOM 1441 C CA . ILE A 1 202 ? -3.323 -16.250 9.128 1.00 98.31 202 ILE A CA 1
ATOM 1442 C C . ILE A 1 202 ? -3.690 -16.441 7.654 1.00 98.31 202 ILE A C 1
ATOM 1444 O O . ILE A 1 202 ? -3.054 -17.232 6.964 1.00 98.31 202 ILE A O 1
ATOM 1448 N N . THR A 1 203 ? -4.674 -15.683 7.160 1.00 97.31 203 THR A N 1
ATOM 1449 C CA . THR A 1 203 ? -5.029 -15.692 5.732 1.00 97.31 203 THR A CA 1
ATOM 1450 C C . THR A 1 203 ? -3.846 -15.231 4.882 1.00 97.31 203 THR A C 1
ATOM 1452 O O . THR A 1 203 ? -3.562 -15.838 3.858 1.00 97.31 203 THR A O 1
ATOM 1455 N N . GLY A 1 204 ? -3.124 -14.198 5.327 1.00 97.56 204 GLY A N 1
ATOM 1456 C CA . GLY A 1 204 ? -1.918 -13.721 4.657 1.00 97.56 204 GLY A CA 1
ATOM 1457 C C . GLY A 1 204 ? -0.817 -14.779 4.565 1.00 97.56 204 GLY A C 1
ATOM 1458 O O . GLY A 1 204 ? -0.262 -14.982 3.493 1.00 97.56 204 GLY A O 1
ATOM 1459 N N . VAL A 1 205 ? -0.553 -15.500 5.657 1.00 97.44 205 VAL A N 1
ATOM 1460 C CA . VAL A 1 205 ? 0.424 -16.602 5.685 1.00 97.44 205 VAL A CA 1
ATOM 1461 C C . VAL A 1 205 ? 0.005 -17.748 4.766 1.00 97.44 205 VAL A C 1
ATOM 1463 O O . VAL A 1 205 ? 0.848 -18.296 4.076 1.00 97.44 205 VAL A O 1
ATOM 1466 N N . ALA A 1 206 ? -1.285 -18.091 4.710 1.00 97.31 206 ALA A N 1
ATOM 1467 C CA . ALA A 1 206 ? -1.780 -19.159 3.839 1.00 97.31 206 ALA A CA 1
ATOM 1468 C C . ALA A 1 206 ? -1.667 -18.843 2.332 1.00 97.31 206 ALA A C 1
ATOM 1470 O O . ALA A 1 206 ? -1.804 -19.750 1.514 1.00 97.31 206 ALA A O 1
ATOM 1471 N N . LEU A 1 207 ? -1.464 -17.573 1.963 1.00 96.56 207 LEU A N 1
ATOM 1472 C CA . LEU A 1 207 ? -1.266 -17.134 0.578 1.00 96.56 207 LEU A CA 1
ATOM 1473 C C . LEU A 1 207 ? 0.210 -17.145 0.133 1.00 96.56 207 LEU A C 1
ATOM 1475 O O . LEU A 1 207 ? 0.467 -16.951 -1.056 1.00 96.56 207 LEU A O 1
ATOM 1479 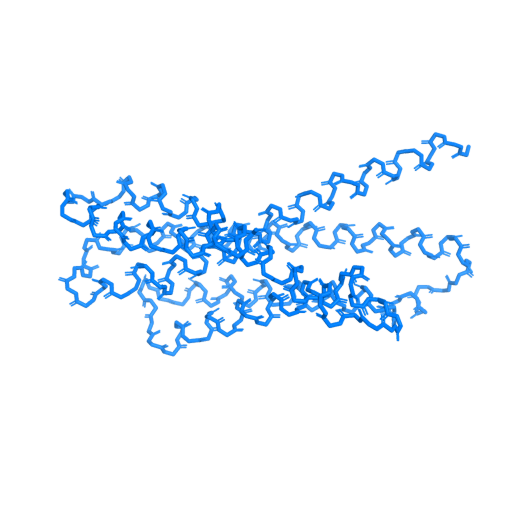N N . ILE A 1 208 ? 1.155 -17.321 1.065 1.00 93.06 208 ILE A N 1
ATOM 1480 C CA . ILE A 1 208 ? 2.611 -17.339 0.827 1.00 93.06 208 ILE A CA 1
ATOM 1481 C C . ILE A 1 208 ? 3.094 -18.783 0.721 1.00 93.06 208 ILE A C 1
ATOM 1483 O O . ILE A 1 208 ? 3.860 -19.050 -0.231 1.00 93.06 208 ILE A O 1
#